Protein AF-A0A0G4FKM1-F1 (afdb_monomer)

Sequence (322 aa):
MALLLLLIIATTCADARSKKERWHYSSRHKGILTAPSKADDPLMDATLVEQQMKSRGLYEQQIRPDPTTGVPHVVWTFWFGKPMVGKRLESFRMIQENIGVPVMLVTETNLPLCNLSHFPIHSAFPYLSGLHKSDYLRSYFMHFFGGGYHDIKPETHSWADKFNELHDSNVWLYGVAETKGGVACDEGFCVKELCTTTPASWCSQNNCCRTLTNDEYAKLVVNCEWIMRPRTEMTRIWIEAVKNDLDQQIDNLKAHPAPFPRCCQHGENNYPLAWAQLQGQKFHPLQYKFLKHIKQGLLPWEKGGEYFGENEYVAENVSRSM

Foldseek 3Di:
DDDDDDDDDDDDDDDDDDDDDDDDDDDDDPDDDDDDDQPPDLLQPLVQLVVLCVVLCVVVLQLAQDPQLRAGQEEEEEDEAPDDDDPLVVLQVLCVVAQATHYDYDYPVCVVSNAGPSHGDAPLLVLAASLVVVLLVVLVCCARRFFKYAYSGRARHYCNCVCVVSSPVLAFKEAAFFDQPQFDADLVLLLVLPVVPDPCQCNPPPNRSVCLRHPNSRLDHGQGTITGDYNDPLSVQLNVQLNVVCVVCSVVSVVQGDPHNPDDQPCPSVRPDHNCRSTRNSNSSSCVSSSSNYHYDDHDRDCPDPPDPPVVPVVVPVVPPD

Mean predicted aligned error: 10.76 Å

Radius of gyration: 24.61 Å; Cα contacts (8 Å, |Δi|>4): 470; chains: 1; bounding box: 90×64×48 Å

Solvent-accessible surface area (backbone atoms only — not comparable to full-atom values): 18906 Å² total; per-residue (Å²): 132,88,80,90,83,90,82,91,86,88,82,94,82,83,89,85,84,89,86,90,81,85,86,76,89,74,92,81,80,95,71,84,83,71,78,81,73,92,81,81,53,80,86,63,48,62,65,61,51,51,53,50,33,54,80,56,53,39,50,79,71,52,57,42,55,35,92,87,56,59,31,18,65,31,32,41,32,73,56,54,67,78,84,81,55,69,73,48,41,53,12,43,48,32,35,64,71,30,28,65,51,54,69,46,78,42,30,84,86,54,43,71,65,72,47,39,90,88,61,54,71,59,90,46,53,88,34,44,17,29,52,53,42,39,26,46,46,50,34,48,40,34,19,71,55,23,14,28,39,40,56,77,48,52,36,80,57,63,46,54,76,60,58,60,60,40,67,43,82,62,43,41,36,42,12,18,64,27,52,89,74,70,62,39,60,35,54,71,58,28,36,69,69,33,57,88,79,51,64,73,78,40,58,45,91,77,31,33,38,47,44,45,36,73,79,45,27,72,82,34,60,41,97,50,42,38,37,29,43,35,65,34,74,62,32,50,56,42,32,52,54,38,46,54,53,42,69,75,37,35,68,52,27,70,77,18,34,47,89,46,39,90,43,44,80,81,37,53,79,66,24,76,59,58,66,45,58,56,32,33,23,48,51,50,46,43,44,62,66,44,43,92,23,54,45,70,75,46,77,72,62,60,88,78,64,73,89,74,67,72,64,88,64,57,67,72,66,69,77,76,76,124

Secondary structure (DSSP, 8-state):
---------------------------------PPPPTTS-TTS-HHHHHHHHHHTTTTTTT-PBPTTTS-BS-EEEE--SSPP-HHHHHHHHHHHHHS-S-EEEE-TTTHHHH--SSSPPPTTGGGS-HHHHHHHHHHHHHHHT-EEEE-SS---S--GGGGGGGGSTT--EEEEEPPTTT----HHHHHHHHTTTS-GGGGSTTTHHHHHHHTSGGGSEEEEEEEE-TT-HHHHHHHHHHHHHHHHHHHHHHHS--SSTT--SS-GGG--S-TTTTTHHHHHHHHHHTGGGEEEEEPPPPTTS----SHHHHTTTGGG--

Nearest PDB structures (foldseek):
  4a8p-assembly2_E  TM=3.912E-01  e=4.486E+00  Enterococcus faecalis
  6yvb-assembly1_C  TM=3.872E-01  e=8.463E+00  Arabidopsis thaliana

Structure (mmCIF, N/CA/C/O backbone):
data_AF-A0A0G4FKM1-F1
#
_entry.id   AF-A0A0G4FKM1-F1
#
loop_
_atom_site.group_PDB
_atom_site.id
_atom_site.type_symbol
_atom_site.label_atom_id
_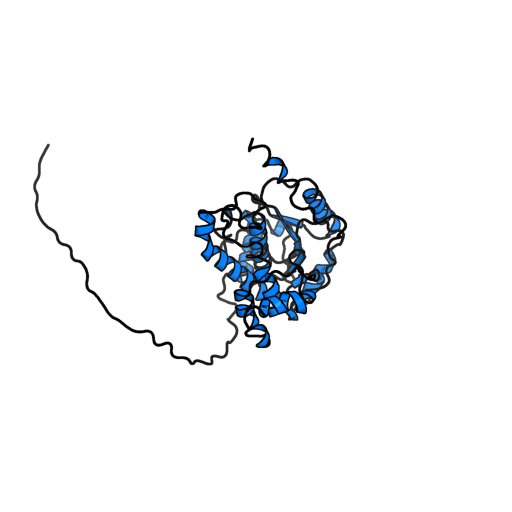atom_site.label_alt_id
_atom_site.label_comp_id
_atom_site.label_asym_id
_atom_site.label_entity_id
_atom_site.label_seq_id
_atom_site.pdbx_PDB_ins_code
_atom_site.Cartn_x
_atom_site.Cartn_y
_atom_site.Cartn_z
_atom_site.occupancy
_atom_site.B_iso_or_equiv
_atom_site.auth_seq_id
_atom_site.auth_comp_id
_atom_site.auth_asym_id
_atom_site.auth_atom_id
_atom_site.pdbx_PDB_model_num
ATOM 1 N N . MET A 1 1 ? 72.449 -12.993 5.700 1.00 38.25 1 MET A N 1
ATOM 2 C CA . MET A 1 1 ? 72.895 -14.404 5.737 1.00 38.25 1 MET A CA 1
ATOM 3 C C . MET A 1 1 ? 71.619 -15.230 5.624 1.00 38.25 1 MET A C 1
ATOM 5 O O . MET A 1 1 ? 70.738 -15.006 6.436 1.00 38.25 1 MET A O 1
ATOM 9 N N . ALA A 1 2 ? 71.314 -15.912 4.516 1.00 31.25 2 ALA A N 1
ATOM 10 C CA . ALA A 1 2 ? 72.060 -17.017 3.891 1.00 31.25 2 ALA A CA 1
ATOM 11 C C . ALA A 1 2 ? 72.184 -18.220 4.853 1.00 31.25 2 ALA A C 1
ATOM 13 O O . ALA A 1 2 ? 72.680 -18.018 5.954 1.00 31.25 2 ALA A O 1
ATOM 14 N N . LEU A 1 3 ? 71.777 -19.450 4.510 1.00 29.98 3 LEU A N 1
ATOM 15 C CA . LEU A 1 3 ? 71.182 -19.960 3.261 1.00 29.98 3 LEU A CA 1
ATOM 16 C C . LEU A 1 3 ? 70.339 -21.235 3.555 1.00 29.98 3 LEU A C 1
ATOM 18 O O . LEU A 1 3 ? 70.571 -21.882 4.568 1.00 29.98 3 LEU A O 1
ATOM 22 N N . LEU A 1 4 ? 69.386 -21.539 2.656 1.00 32.03 4 LEU A N 1
ATOM 23 C CA . LEU A 1 4 ? 68.890 -22.850 2.153 1.00 32.03 4 LEU A CA 1
ATOM 24 C C . LEU A 1 4 ? 69.379 -24.169 2.827 1.00 32.03 4 LEU A C 1
ATOM 26 O O . LEU A 1 4 ? 70.542 -24.287 3.182 1.00 32.03 4 LEU A O 1
ATOM 30 N N . LEU A 1 5 ? 68.590 -25.256 2.918 1.00 28.55 5 LEU A N 1
ATOM 31 C CA . LEU A 1 5 ? 67.970 -26.071 1.838 1.00 28.55 5 LEU A CA 1
ATOM 32 C C . LEU A 1 5 ? 66.794 -26.925 2.428 1.00 28.55 5 LEU A C 1
ATOM 34 O O . LEU A 1 5 ? 66.916 -27.352 3.570 1.00 28.55 5 LEU A O 1
ATOM 38 N N . LEU A 1 6 ? 65.595 -27.080 1.819 1.00 29.56 6 LEU A N 1
ATOM 39 C CA . LEU A 1 6 ? 65.184 -27.798 0.567 1.00 29.56 6 LEU A CA 1
ATOM 40 C C . LEU A 1 6 ? 65.071 -29.349 0.730 1.00 29.56 6 LEU A C 1
ATOM 42 O O . LEU A 1 6 ? 65.808 -29.894 1.539 1.00 29.56 6 LEU A O 1
ATOM 46 N N . LEU A 1 7 ? 64.214 -30.147 0.041 1.00 28.59 7 LEU A N 1
ATOM 47 C CA . LEU A 1 7 ? 63.293 -30.022 -1.133 1.00 28.59 7 LEU A CA 1
ATOM 48 C C . LEU A 1 7 ? 62.011 -30.929 -0.985 1.00 28.59 7 LEU A C 1
ATOM 50 O O . LEU A 1 7 ? 62.059 -31.875 -0.212 1.00 28.59 7 LEU A O 1
ATOM 54 N N . ILE A 1 8 ? 60.992 -30.755 -1.872 1.00 28.27 8 ILE A N 1
ATOM 55 C CA . ILE A 1 8 ? 60.126 -31.814 -2.520 1.00 28.27 8 ILE A CA 1
ATOM 56 C C . ILE A 1 8 ? 59.050 -32.561 -1.657 1.00 28.27 8 ILE A C 1
ATOM 58 O O . ILE A 1 8 ? 59.340 -32.962 -0.542 1.00 28.27 8 ILE A O 1
ATOM 62 N N . ILE A 1 9 ? 57.788 -32.822 -2.090 1.00 26.59 9 ILE A N 1
ATOM 63 C CA . ILE A 1 9 ? 57.035 -32.490 -3.337 1.00 26.59 9 ILE A CA 1
ATOM 64 C C . ILE A 1 9 ? 55.479 -32.433 -3.160 1.00 26.59 9 ILE A C 1
ATOM 66 O O . ILE A 1 9 ? 54.951 -32.494 -2.056 1.00 26.59 9 ILE A O 1
ATOM 70 N N . ALA A 1 10 ? 54.784 -32.275 -4.294 1.00 24.58 10 ALA A N 1
ATOM 71 C CA . ALA A 1 10 ? 53.350 -32.240 -4.634 1.00 24.58 10 ALA A CA 1
ATOM 72 C C . ALA A 1 10 ? 52.675 -33.651 -4.694 1.00 24.58 10 ALA A C 1
ATOM 74 O O . ALA A 1 10 ? 53.351 -34.641 -4.450 1.00 24.58 10 ALA A O 1
ATOM 75 N N . THR A 1 11 ? 51.372 -33.880 -4.939 1.00 26.58 11 THR A N 1
ATOM 76 C CA . THR A 1 11 ? 50.467 -33.486 -6.061 1.00 26.58 11 THR A CA 1
ATOM 77 C C . THR A 1 11 ? 48.989 -33.756 -5.688 1.00 26.58 11 THR A C 1
ATOM 79 O O . THR A 1 11 ? 48.688 -34.809 -5.138 1.00 26.58 11 THR A O 1
ATOM 82 N N . THR A 1 12 ? 48.048 -32.816 -5.844 1.00 27.91 12 THR A N 1
ATOM 83 C CA . THR A 1 12 ? 47.041 -32.682 -6.940 1.00 27.91 12 THR A CA 1
ATOM 84 C C . THR A 1 12 ? 46.391 -33.950 -7.543 1.00 27.91 12 THR A C 1
ATOM 86 O O . THR A 1 12 ? 47.059 -34.673 -8.276 1.00 27.91 12 THR A O 1
ATOM 89 N N . CYS A 1 13 ? 45.062 -34.096 -7.384 1.00 22.31 13 CYS A N 1
ATOM 90 C CA . CYS A 1 13 ? 44.028 -34.517 -8.371 1.00 22.31 13 CYS A CA 1
ATOM 91 C C . CYS A 1 13 ? 42.642 -34.205 -7.742 1.00 22.31 13 CYS A C 1
ATOM 93 O O . CYS A 1 13 ? 42.495 -34.393 -6.541 1.00 22.31 13 CYS A O 1
ATOM 95 N N . ALA A 1 14 ? 41.619 -33.608 -8.367 1.00 23.66 14 ALA A N 1
ATOM 96 C CA . ALA A 1 14 ? 41.083 -33.634 -9.738 1.00 23.66 14 ALA A CA 1
ATOM 97 C C . ALA A 1 14 ? 40.123 -34.812 -10.039 1.00 23.66 14 ALA A C 1
ATOM 99 O O . ALA A 1 14 ? 40.560 -35.910 -10.350 1.00 23.66 14 ALA A O 1
ATOM 100 N N . ASP A 1 15 ? 38.824 -34.478 -9.990 1.00 28.14 15 ASP A N 1
ATOM 101 C CA . ASP A 1 15 ? 37.686 -34.966 -10.797 1.00 28.14 15 ASP A CA 1
ATOM 102 C C . ASP A 1 15 ? 37.318 -36.474 -10.830 1.00 28.14 15 ASP A C 1
ATOM 104 O O . ASP A 1 15 ? 38.060 -37.327 -11.311 1.00 28.14 15 ASP A O 1
ATOM 108 N N . ALA A 1 16 ? 36.075 -36.786 -10.432 1.00 26.47 16 ALA A N 1
ATOM 109 C CA . ALA A 1 16 ? 35.413 -38.064 -10.712 1.00 26.47 16 ALA A CA 1
ATOM 110 C C . ALA A 1 16 ? 33.896 -37.866 -10.897 1.00 26.47 16 ALA A C 1
ATOM 112 O O . ALA A 1 16 ? 33.181 -37.387 -10.017 1.00 26.47 16 ALA A O 1
ATOM 113 N N . ARG A 1 17 ? 33.404 -38.241 -12.081 1.00 25.92 17 ARG A N 1
ATOM 114 C CA . ARG A 1 17 ? 32.074 -37.888 -12.598 1.00 25.92 17 ARG A CA 1
ATOM 115 C C . ARG A 1 17 ? 30.938 -38.794 -12.107 1.00 25.92 17 ARG A C 1
ATOM 117 O O . ARG A 1 17 ? 31.103 -39.997 -11.932 1.00 25.92 17 ARG A O 1
ATOM 124 N N . SER A 1 18 ? 29.735 -38.230 -12.229 1.00 27.00 18 SER A N 1
ATOM 125 C CA . SER A 1 18 ? 28.472 -38.886 -12.615 1.00 27.00 18 SER A CA 1
ATOM 126 C C . SER A 1 18 ? 27.633 -39.621 -11.560 1.00 27.00 18 SER A C 1
ATOM 128 O O . SER A 1 18 ? 28.041 -40.615 -10.971 1.00 27.00 18 SER A O 1
ATOM 130 N N . LYS A 1 19 ? 26.356 -39.219 -11.503 1.00 27.77 19 LYS A N 1
ATOM 131 C CA . LYS A 1 19 ? 25.196 -40.108 -11.697 1.00 27.77 19 LYS A CA 1
ATOM 132 C C . LYS A 1 19 ? 24.028 -39.312 -12.296 1.00 27.77 19 LYS A C 1
ATOM 134 O O . LYS A 1 19 ? 23.823 -38.152 -11.954 1.00 27.77 19 LYS A O 1
ATOM 139 N N . LYS A 1 20 ? 23.306 -39.925 -13.240 1.00 29.59 20 LYS A N 1
ATOM 140 C CA . LYS A 1 20 ? 22.054 -39.410 -13.825 1.00 29.59 20 LYS A CA 1
ATOM 141 C C . LYS A 1 20 ? 20.874 -40.022 -13.075 1.00 29.59 20 LYS A C 1
ATOM 143 O O . LYS A 1 20 ? 20.811 -41.240 -13.027 1.00 29.59 20 LYS A O 1
ATOM 148 N N . GLU A 1 21 ? 19.897 -39.210 -12.688 1.00 28.56 21 GLU A N 1
ATOM 149 C CA . GLU A 1 21 ? 18.499 -39.598 -12.418 1.00 28.56 21 GLU A CA 1
ATOM 150 C C . GLU A 1 21 ? 17.678 -38.296 -12.531 1.00 28.56 21 GLU A C 1
ATOM 152 O O . GLU A 1 21 ? 17.848 -37.373 -11.747 1.00 28.56 21 GLU A O 1
ATOM 157 N N . ARG A 1 22 ? 17.047 -37.994 -13.673 1.00 24.44 22 ARG A N 1
ATOM 158 C CA . ARG A 1 22 ? 15.769 -38.532 -14.185 1.00 24.44 22 ARG A CA 1
ATOM 159 C C . ARG A 1 22 ? 14.595 -38.313 -13.215 1.00 24.44 22 ARG A C 1
ATOM 161 O O . ARG A 1 22 ? 14.029 -39.260 -12.681 1.00 24.44 22 ARG A O 1
ATOM 168 N N . TRP A 1 23 ? 14.186 -37.054 -13.068 1.00 23.78 23 TRP A N 1
ATOM 169 C CA . TRP A 1 23 ? 12.943 -36.682 -12.390 1.00 23.78 23 TRP A CA 1
ATOM 170 C C . TRP A 1 23 ? 11.717 -37.073 -13.227 1.00 23.78 23 TRP A C 1
ATOM 172 O O . TRP A 1 23 ? 11.418 -36.445 -14.242 1.00 23.78 23 TRP A O 1
ATOM 182 N N . HIS A 1 24 ? 10.993 -38.105 -12.792 1.00 25.41 24 HIS A N 1
ATOM 183 C CA . HIS A 1 24 ? 9.640 -38.389 -13.270 1.00 25.41 24 HIS A CA 1
ATOM 184 C C . HIS A 1 24 ? 8.629 -37.587 -12.443 1.00 25.41 24 HIS A C 1
ATOM 186 O O . HIS A 1 24 ? 8.465 -37.836 -11.249 1.00 25.41 24 HIS A O 1
ATOM 192 N N . TYR A 1 25 ? 7.916 -36.654 -13.075 1.00 24.02 25 TYR A N 1
ATOM 193 C CA . TYR A 1 25 ? 6.818 -35.934 -12.430 1.00 24.02 25 TYR A CA 1
ATOM 194 C C . TYR A 1 25 ? 5.569 -36.830 -12.377 1.00 24.02 25 TYR A C 1
ATOM 196 O O . TYR A 1 25 ? 4.846 -36.971 -13.363 1.00 24.02 25 TYR A O 1
ATOM 204 N N . SER A 1 26 ? 5.343 -37.480 -11.233 1.00 25.28 26 SER A N 1
ATOM 205 C CA . SER A 1 26 ? 4.175 -38.335 -10.990 1.00 25.28 26 SER A CA 1
ATOM 206 C C . SER A 1 26 ? 3.049 -37.537 -10.336 1.00 25.28 26 SER A C 1
ATOM 208 O O . SER A 1 26 ? 3.146 -37.113 -9.184 1.00 25.28 26 SER A O 1
ATOM 210 N N . SER A 1 27 ? 1.957 -37.337 -11.070 1.00 31.59 27 SER A N 1
ATOM 211 C CA . SER A 1 27 ? 0.779 -36.617 -10.599 1.00 31.59 27 SER A CA 1
ATOM 212 C C . SER A 1 27 ? -0.121 -37.491 -9.716 1.00 31.59 27 SER A C 1
ATOM 214 O O . SER A 1 27 ? -0.834 -38.382 -10.189 1.00 31.59 27 SER A O 1
ATOM 216 N N . ARG A 1 28 ? -0.114 -37.191 -8.412 1.00 30.34 28 ARG A N 1
ATOM 217 C CA . ARG A 1 28 ? -1.229 -37.345 -7.455 1.00 30.34 28 ARG A CA 1
ATOM 218 C C . ARG A 1 28 ? -0.733 -37.012 -6.053 1.00 30.34 28 ARG A C 1
ATOM 220 O O . ARG A 1 28 ? 0.183 -37.677 -5.597 1.00 30.34 28 ARG A O 1
ATOM 227 N N . HIS A 1 29 ? -1.409 -36.097 -5.361 1.00 30.95 29 HIS A N 1
ATOM 228 C CA . HIS A 1 29 ? -1.759 -36.206 -3.936 1.00 30.95 29 HIS A CA 1
ATOM 229 C C . HIS A 1 29 ? -2.900 -35.211 -3.662 1.00 30.95 29 HIS A C 1
ATOM 231 O O . HIS A 1 29 ? -2.712 -34.001 -3.742 1.00 30.95 29 HIS A O 1
ATOM 237 N N . LYS A 1 30 ? -4.106 -35.719 -3.374 1.00 41.62 30 LYS A N 1
ATOM 238 C CA . LYS A 1 30 ? -5.199 -34.902 -2.826 1.00 41.62 30 LYS A CA 1
ATOM 239 C C . LYS A 1 30 ? -4.943 -34.744 -1.327 1.00 41.62 30 LYS A C 1
ATOM 241 O O . LYS A 1 30 ? -5.357 -35.599 -0.551 1.00 41.62 30 LYS A O 1
ATOM 246 N N . GLY A 1 31 ? -4.234 -33.688 -0.941 1.00 27.08 31 GLY A N 1
ATOM 247 C CA . GLY A 1 31 ? -4.103 -33.266 0.452 1.00 27.08 31 GLY A CA 1
ATOM 248 C C . GLY A 1 31 ? -5.120 -32.173 0.764 1.00 27.08 31 GLY A C 1
ATOM 249 O O . GLY A 1 31 ? -5.170 -31.168 0.060 1.00 27.08 31 GLY A O 1
ATOM 250 N N . ILE A 1 32 ? -5.934 -32.366 1.801 1.00 33.88 32 ILE A N 1
ATOM 251 C CA . ILE A 1 32 ? -6.770 -31.294 2.352 1.00 33.88 32 ILE A CA 1
ATOM 252 C C . ILE A 1 32 ? -5.822 -30.296 3.022 1.00 33.88 32 ILE A C 1
ATOM 254 O O . ILE A 1 32 ? -5.139 -30.651 3.979 1.00 33.88 32 ILE A O 1
ATOM 258 N N . LEU A 1 33 ? -5.767 -29.065 2.510 1.00 30.70 33 LEU A N 1
ATOM 259 C CA . LEU A 1 33 ? -4.987 -27.989 3.117 1.00 30.70 33 LEU A CA 1
ATOM 260 C C . LEU A 1 33 ? -5.678 -27.526 4.404 1.00 30.70 33 LEU A C 1
ATOM 262 O O . LEU A 1 33 ? -6.562 -26.671 4.384 1.00 30.70 33 LEU A O 1
ATOM 266 N N . THR A 1 34 ? -5.267 -28.092 5.536 1.00 34.19 34 THR A N 1
ATOM 267 C CA . THR A 1 34 ? -5.449 -27.447 6.839 1.00 34.19 34 THR A CA 1
ATOM 268 C C . THR A 1 34 ? -4.659 -26.141 6.845 1.00 34.19 34 THR A C 1
ATOM 270 O O . THR A 1 34 ? -3.494 -26.137 6.448 1.00 34.19 34 THR A O 1
ATOM 273 N N . ALA A 1 35 ? -5.280 -25.044 7.283 1.00 33.66 35 ALA A N 1
ATOM 274 C CA . ALA A 1 35 ? -4.616 -23.744 7.362 1.00 33.66 35 ALA A CA 1
ATOM 275 C C . ALA A 1 35 ? -3.327 -23.828 8.209 1.00 33.66 35 ALA A C 1
ATOM 277 O O . ALA A 1 35 ? -3.331 -24.530 9.226 1.00 33.66 35 ALA A O 1
ATOM 278 N N . PRO A 1 36 ? -2.238 -23.136 7.821 1.00 36.78 36 PRO A N 1
ATOM 279 C CA . PRO A 1 36 ? -0.990 -23.167 8.575 1.00 36.78 36 PRO A CA 1
ATOM 280 C C . PRO A 1 36 ? -1.189 -22.610 9.990 1.00 36.78 36 PRO A C 1
ATOM 282 O O . PRO A 1 36 ? -1.918 -21.639 10.210 1.00 36.78 36 PRO A O 1
ATOM 285 N N . SER A 1 37 ? -0.535 -23.238 10.966 1.00 37.34 37 SER A N 1
ATOM 286 C CA . SER A 1 37 ? -0.517 -22.780 12.353 1.00 37.34 37 SER A CA 1
ATOM 287 C C . SER A 1 37 ? 0.188 -21.428 12.470 1.00 37.34 37 SER A C 1
ATOM 289 O O . SER A 1 37 ? 1.291 -21.259 11.963 1.00 37.34 37 SER A O 1
ATOM 291 N N . LYS A 1 38 ? -0.422 -20.487 13.203 1.00 47.25 38 LYS A N 1
ATOM 292 C CA . LYS A 1 38 ? 0.021 -19.086 13.390 1.00 47.25 38 LYS A CA 1
ATOM 293 C C . LYS A 1 38 ? 1.414 -18.877 14.035 1.00 47.25 38 LYS A C 1
ATOM 295 O O . LYS A 1 38 ? 1.718 -17.752 14.409 1.00 47.25 38 LYS A O 1
ATOM 300 N N . ALA A 1 39 ? 2.207 -19.923 14.260 1.00 41.03 39 ALA A N 1
ATOM 301 C CA . ALA A 1 39 ? 3.352 -19.891 15.174 1.00 41.03 39 ALA A CA 1
ATOM 302 C C . ALA A 1 39 ? 4.712 -19.587 14.518 1.00 41.03 39 ALA A C 1
ATOM 304 O O . ALA A 1 39 ? 5.574 -19.040 15.196 1.00 41.03 39 ALA A O 1
ATOM 305 N N . ASP A 1 40 ? 4.899 -19.912 13.233 1.00 53.38 40 ASP A N 1
ATOM 306 C CA . ASP A 1 40 ? 6.237 -19.962 12.608 1.00 53.38 40 ASP A CA 1
ATOM 307 C C . ASP A 1 40 ? 6.450 -18.952 11.460 1.00 53.38 40 ASP A C 1
ATOM 309 O O . ASP A 1 40 ? 7.464 -19.012 10.765 1.00 53.38 40 ASP A O 1
ATOM 313 N N . ASP A 1 41 ? 5.513 -18.022 11.239 1.00 59.41 41 ASP A N 1
ATOM 314 C CA . ASP A 1 41 ? 5.663 -16.952 10.241 1.00 59.41 41 ASP A CA 1
ATOM 315 C C . ASP A 1 41 ? 6.207 -15.663 10.897 1.00 59.41 41 ASP A C 1
ATOM 317 O O . ASP A 1 41 ? 5.453 -14.972 11.593 1.00 59.41 41 ASP A O 1
ATOM 321 N N . PRO A 1 42 ? 7.486 -15.288 10.677 1.00 61.28 42 PRO A N 1
ATOM 322 C CA . PRO A 1 42 ? 8.069 -14.077 11.254 1.00 61.28 42 PRO A CA 1
ATOM 323 C C . PRO A 1 42 ? 7.439 -12.779 10.724 1.00 61.28 42 PRO A C 1
ATOM 325 O O . PRO A 1 42 ? 7.665 -11.725 11.315 1.00 61.28 42 PRO A O 1
ATOM 328 N N . LEU A 1 43 ? 6.640 -12.822 9.649 1.00 63.19 43 LEU A N 1
ATOM 329 C CA . LEU A 1 43 ? 5.863 -11.670 9.175 1.00 63.19 43 LEU A CA 1
ATOM 330 C C . LEU A 1 43 ? 4.691 -11.330 10.117 1.00 63.19 43 LEU A C 1
ATOM 332 O O . LEU A 1 43 ? 4.215 -10.195 10.152 1.00 63.19 43 LEU A O 1
ATOM 336 N N . MET A 1 44 ? 4.233 -12.306 10.908 1.00 65.31 44 MET A N 1
ATOM 337 C CA . MET A 1 44 ? 3.013 -12.214 11.715 1.00 65.31 44 MET A CA 1
ATOM 338 C C . MET A 1 44 ? 3.245 -11.871 13.195 1.00 65.31 44 MET A C 1
ATOM 340 O O . MET A 1 44 ? 2.265 -11.706 13.928 1.00 65.31 44 MET A O 1
ATOM 344 N N . ASP A 1 45 ? 4.494 -11.713 13.655 1.00 81.81 45 ASP A N 1
ATOM 345 C CA . ASP A 1 45 ? 4.790 -11.406 15.062 1.00 81.81 45 ASP A CA 1
ATOM 346 C C . ASP A 1 45 ? 4.452 -9.947 15.432 1.00 81.81 45 ASP A C 1
ATOM 348 O O . ASP A 1 45 ? 5.280 -9.031 15.429 1.00 81.81 45 ASP A O 1
ATOM 352 N N . ALA A 1 46 ? 3.189 -9.746 15.811 1.00 82.94 46 ALA A N 1
ATOM 353 C CA . ALA A 1 46 ? 2.675 -8.486 16.333 1.00 82.94 46 ALA A CA 1
ATOM 354 C C . ALA A 1 46 ? 3.432 -7.991 17.581 1.00 82.94 46 ALA A C 1
ATOM 356 O O . ALA A 1 46 ? 3.556 -6.781 17.774 1.00 82.94 46 ALA A O 1
ATOM 357 N N . THR A 1 47 ? 3.944 -8.907 18.411 1.00 85.88 47 THR A N 1
ATOM 358 C CA . THR A 1 47 ? 4.636 -8.574 19.664 1.00 85.88 47 THR A CA 1
ATOM 359 C C . THR A 1 47 ? 6.002 -7.968 19.366 1.00 85.88 47 THR A C 1
ATOM 361 O O . THR A 1 47 ? 6.369 -6.954 19.960 1.00 85.88 47 THR A O 1
ATOM 364 N N . LEU A 1 48 ? 6.738 -8.538 18.409 1.00 85.75 48 LEU A N 1
ATOM 365 C CA . LEU A 1 48 ? 8.031 -8.011 17.977 1.00 85.75 48 LEU A CA 1
ATOM 366 C C . LEU A 1 48 ? 7.894 -6.648 17.281 1.00 85.75 48 LEU A C 1
ATOM 368 O O . LEU A 1 48 ? 8.681 -5.741 17.563 1.00 85.75 48 LEU A O 1
ATOM 372 N N . VAL A 1 49 ? 6.870 -6.463 16.438 1.00 86.69 49 VAL A N 1
ATOM 373 C CA . VAL A 1 49 ? 6.557 -5.147 15.847 1.00 86.69 49 VAL A CA 1
ATOM 374 C C . VAL A 1 49 ? 6.266 -4.117 16.945 1.00 86.69 49 VAL A C 1
ATOM 376 O O . VAL A 1 49 ? 6.875 -3.048 16.952 1.00 86.69 49 VAL A O 1
ATOM 379 N N . GLU A 1 50 ? 5.411 -4.442 17.919 1.00 87.44 50 GLU A N 1
ATOM 380 C CA . GLU A 1 50 ? 5.097 -3.559 19.051 1.00 87.44 50 GLU A CA 1
ATOM 381 C C . GLU A 1 50 ? 6.342 -3.199 19.887 1.00 87.44 50 GLU A C 1
ATOM 383 O O . GLU A 1 50 ? 6.563 -2.026 20.202 1.00 87.44 50 GLU A O 1
ATOM 388 N N . GLN A 1 51 ? 7.188 -4.176 20.227 1.00 87.69 51 GLN A N 1
ATOM 389 C CA . GLN A 1 51 ? 8.447 -3.935 20.947 1.00 87.69 51 GLN A CA 1
ATOM 390 C C . GLN A 1 51 ? 9.377 -2.993 20.167 1.00 87.69 51 GLN A C 1
ATOM 392 O O . GLN A 1 51 ? 9.996 -2.091 20.744 1.00 87.69 51 GLN A O 1
ATOM 397 N N . GLN A 1 52 ? 9.452 -3.161 18.845 1.00 87.12 52 GLN A N 1
ATOM 398 C CA . GLN A 1 52 ? 10.276 -2.324 17.983 1.00 87.12 52 GLN A CA 1
ATOM 399 C C . GLN A 1 52 ? 9.713 -0.902 17.826 1.00 87.12 52 GLN A C 1
ATOM 401 O O . GLN A 1 52 ? 10.479 0.060 17.818 1.00 87.12 52 GLN A O 1
ATOM 406 N N . MET A 1 53 ? 8.388 -0.739 17.775 1.00 87.94 53 MET A N 1
ATOM 407 C CA . MET A 1 53 ? 7.738 0.576 17.768 1.00 87.94 53 MET A CA 1
ATOM 408 C C . MET A 1 53 ? 7.960 1.336 19.084 1.00 87.94 53 MET A C 1
ATOM 410 O O . MET A 1 53 ? 8.293 2.523 19.053 1.00 87.94 53 MET A O 1
ATOM 414 N N . LYS A 1 54 ? 7.832 0.653 20.232 1.00 88.44 54 LYS A N 1
ATOM 415 C CA . LYS A 1 54 ? 8.094 1.221 21.568 1.00 88.44 54 LYS A CA 1
ATOM 416 C C . LYS A 1 54 ? 9.545 1.671 21.720 1.00 88.44 54 LYS A C 1
ATOM 418 O O . LYS A 1 54 ? 9.803 2.816 22.069 1.00 88.44 54 LYS A O 1
ATOM 423 N N . SER A 1 55 ? 10.502 0.799 21.398 1.00 89.38 55 SER A N 1
ATOM 424 C CA . SER A 1 55 ? 11.941 1.105 21.515 1.00 89.38 55 SER A CA 1
ATOM 425 C C . SER A 1 55 ? 12.436 2.224 20.587 1.00 89.38 55 SER A C 1
ATOM 427 O O . SER A 1 55 ? 13.555 2.703 20.760 1.00 89.38 55 SER A O 1
ATOM 429 N N . ARG A 1 56 ? 11.617 2.665 19.622 1.00 86.31 56 ARG A N 1
ATOM 430 C CA . ARG A 1 56 ? 11.950 3.710 18.641 1.00 86.31 56 ARG A CA 1
ATOM 431 C C . ARG A 1 56 ? 11.113 4.986 18.740 1.00 86.31 56 ARG A C 1
ATOM 433 O O . ARG A 1 56 ? 11.226 5.842 17.867 1.00 86.31 56 ARG A O 1
ATOM 440 N N . GLY A 1 57 ? 10.289 5.133 19.776 1.00 86.19 57 GLY A N 1
ATOM 441 C CA . GLY A 1 57 ? 9.518 6.360 19.992 1.00 86.19 57 GLY A CA 1
ATOM 442 C C . GLY A 1 57 ? 8.257 6.504 19.125 1.00 86.19 57 GLY A C 1
ATOM 443 O O . GLY A 1 57 ? 7.676 7.587 19.066 1.00 86.19 57 GLY A O 1
ATOM 444 N N . LEU A 1 58 ? 7.827 5.453 18.413 1.00 85.38 58 LEU A N 1
ATOM 445 C CA . LEU A 1 58 ? 6.634 5.515 17.551 1.00 85.38 58 LEU A CA 1
ATOM 446 C C . LEU A 1 58 ? 5.332 5.520 18.377 1.00 85.38 58 LEU A C 1
ATOM 448 O O . LEU A 1 58 ? 4.318 6.066 17.945 1.00 85.38 58 LEU A O 1
ATOM 452 N N . TYR A 1 59 ? 5.357 4.974 19.597 1.00 85.81 59 TYR A N 1
ATOM 453 C CA . TYR A 1 59 ? 4.211 5.007 20.516 1.00 85.81 59 TYR A CA 1
ATOM 454 C C . TYR A 1 59 ? 3.950 6.421 21.057 1.00 85.81 59 TYR A C 1
ATOM 456 O O . TYR A 1 59 ? 2.812 6.774 21.365 1.00 85.81 59 TYR A O 1
ATOM 464 N N . GLU A 1 60 ? 4.984 7.244 21.171 1.00 85.50 60 GLU A N 1
ATOM 465 C CA . GLU A 1 60 ? 4.943 8.645 21.591 1.00 85.50 60 GLU A CA 1
ATOM 466 C C . GLU A 1 60 ? 4.375 9.532 20.472 1.00 85.50 60 GLU A C 1
ATOM 468 O O . GLU A 1 60 ? 3.706 10.523 20.750 1.00 85.50 60 GLU A O 1
ATOM 473 N N . GLN A 1 61 ? 4.536 9.110 19.213 1.00 80.06 61 GLN A N 1
ATOM 474 C CA . GLN A 1 61 ? 3.943 9.718 18.013 1.00 80.06 61 GLN A CA 1
ATOM 475 C C . GLN A 1 61 ? 2.477 9.290 17.778 1.00 80.06 61 GLN A C 1
ATOM 477 O O . GLN A 1 61 ? 1.946 9.460 16.687 1.00 80.06 61 GLN A O 1
ATOM 482 N N . GLN A 1 62 ? 1.813 8.736 18.802 1.00 78.69 62 GLN A N 1
ATOM 483 C CA . GLN A 1 62 ? 0.406 8.297 18.787 1.00 78.69 62 GLN A CA 1
ATOM 484 C C . GLN A 1 62 ? 0.087 7.116 17.845 1.00 78.69 62 GLN A C 1
ATOM 486 O O . GLN A 1 62 ? -1.073 6.757 17.674 1.00 78.69 62 GLN A O 1
ATOM 491 N N . ILE A 1 63 ? 1.103 6.415 17.334 1.00 85.00 63 ILE A N 1
ATOM 492 C CA . ILE A 1 63 ? 0.980 5.263 16.418 1.00 85.00 63 ILE A CA 1
ATOM 493 C C . ILE A 1 63 ? 0.655 3.971 17.204 1.00 85.00 63 ILE A C 1
ATOM 495 O O . ILE A 1 63 ? 1.207 2.900 16.962 1.00 85.00 63 ILE A O 1
ATOM 499 N N . ARG A 1 64 ? -0.189 4.066 18.235 1.00 85.69 64 ARG A N 1
ATOM 500 C CA . ARG A 1 64 ? -0.518 2.938 19.117 1.00 85.69 64 ARG A CA 1
ATOM 501 C C . ARG A 1 64 ? -1.664 2.136 18.496 1.00 85.69 64 ARG A C 1
ATOM 503 O O . ARG A 1 64 ? -2.663 2.756 18.135 1.00 85.69 64 ARG A O 1
ATOM 510 N N . PRO A 1 65 ? -1.568 0.799 18.380 1.00 88.00 65 PRO A N 1
ATOM 511 C CA . PRO A 1 65 ? -2.713 -0.028 18.015 1.00 88.00 65 PRO A CA 1
ATOM 512 C C . PRO A 1 65 ? -3.874 0.213 18.984 1.00 88.00 65 PRO A C 1
ATOM 514 O O . PRO A 1 65 ? -3.665 0.215 20.199 1.00 88.00 65 PRO A O 1
ATOM 517 N N . ASP A 1 66 ? -5.087 0.405 18.464 1.00 88.81 66 ASP A N 1
ATOM 518 C CA . ASP A 1 66 ? -6.277 0.475 19.308 1.00 88.81 66 ASP A CA 1
ATOM 519 C C . ASP A 1 66 ? -6.472 -0.865 20.055 1.00 88.81 66 ASP A C 1
ATOM 521 O O . ASP A 1 66 ? -6.406 -1.923 19.418 1.00 88.81 66 ASP A O 1
ATOM 525 N N . PRO A 1 67 ? -6.726 -0.873 21.379 1.00 86.56 67 PRO A N 1
ATOM 526 C CA . PRO A 1 67 ? -6.846 -2.112 22.151 1.00 86.56 67 PRO A CA 1
ATOM 527 C C . PRO A 1 67 ? -8.017 -3.023 21.754 1.00 86.56 67 PRO A C 1
ATOM 529 O O . PRO A 1 67 ? -8.006 -4.199 22.114 1.00 86.56 67 PRO A O 1
ATOM 532 N N . THR A 1 68 ? -9.034 -2.503 21.059 1.00 88.06 68 THR A N 1
ATOM 533 C CA . THR A 1 68 ? -10.235 -3.261 20.672 1.00 88.06 68 THR A CA 1
ATOM 534 C C . THR A 1 68 ? -10.143 -3.815 19.252 1.00 88.06 68 THR A C 1
ATOM 536 O O . THR A 1 68 ? -10.566 -4.943 19.006 1.00 88.06 68 THR A O 1
ATOM 539 N N . THR A 1 69 ? -9.563 -3.055 18.317 1.00 91.00 69 THR A N 1
ATOM 540 C CA . THR A 1 69 ? -9.458 -3.435 16.899 1.00 91.00 69 THR A CA 1
ATOM 541 C C . THR A 1 69 ? -8.076 -3.970 16.518 1.00 91.00 69 THR A C 1
ATOM 543 O O . THR A 1 69 ? -7.955 -4.685 15.522 1.00 91.00 69 THR A O 1
ATOM 546 N N . GLY A 1 70 ? -7.025 -3.626 17.267 1.00 90.38 70 GLY A N 1
ATOM 547 C CA . GLY A 1 70 ? -5.628 -3.881 16.903 1.00 90.38 70 GLY A CA 1
ATOM 548 C C . GLY A 1 70 ? -5.114 -3.029 15.733 1.00 90.38 70 GLY A C 1
ATOM 549 O O . GLY A 1 70 ? -4.033 -3.313 15.212 1.00 90.38 70 GLY A O 1
ATOM 550 N N . VAL A 1 71 ? -5.871 -2.014 15.299 1.00 93.81 71 VAL A N 1
ATOM 551 C CA . VAL A 1 71 ? -5.520 -1.092 14.207 1.00 93.81 71 VAL A CA 1
ATOM 552 C C . VAL A 1 71 ? -5.113 0.259 14.809 1.00 93.81 71 VAL A C 1
ATOM 554 O O . VAL A 1 71 ? -5.851 0.783 15.641 1.00 93.81 71 VAL A O 1
ATOM 557 N N . PRO A 1 72 ? -3.958 0.848 14.456 1.00 93.62 72 PRO A N 1
ATOM 558 C CA . PRO A 1 72 ? -3.579 2.158 14.976 1.00 93.62 72 PRO A CA 1
ATOM 559 C C . PRO A 1 72 ? -4.403 3.278 14.330 1.00 93.62 72 PRO A C 1
ATOM 561 O O . PRO A 1 72 ? -4.573 3.305 13.110 1.00 93.62 72 PRO A O 1
ATOM 564 N N . HIS A 1 73 ? -4.872 4.230 15.141 1.00 93.69 73 HIS A N 1
ATOM 565 C CA . HIS A 1 73 ? -5.553 5.446 14.676 1.00 93.69 73 HIS A CA 1
ATOM 566 C C . HIS A 1 73 ? -4.519 6.459 14.164 1.00 93.69 73 HIS A C 1
ATOM 568 O O . HIS A 1 73 ? -4.137 7.402 14.853 1.00 93.69 73 HIS A O 1
ATOM 574 N N . VAL A 1 74 ? -4.024 6.215 12.954 1.00 96.19 74 VAL A N 1
ATOM 575 C CA . VAL A 1 74 ? -3.000 7.011 12.268 1.00 96.19 74 VAL A CA 1
ATOM 576 C C . VAL A 1 74 ? -3.246 6.944 10.764 1.00 96.19 74 VAL A C 1
ATOM 578 O O . VAL A 1 74 ? -3.684 5.907 10.268 1.00 96.19 74 VAL A O 1
ATOM 581 N N . VAL A 1 75 ? -2.945 8.012 10.027 1.00 97.69 75 VAL A N 1
ATOM 582 C CA . VAL A 1 75 ? -2.893 8.007 8.558 1.00 97.69 75 VAL A CA 1
ATOM 583 C C . VAL A 1 75 ? -1.456 8.215 8.097 1.00 97.69 75 VAL A C 1
ATOM 585 O O . VAL A 1 75 ? -0.804 9.203 8.437 1.00 97.69 75 VAL A O 1
ATOM 588 N N . TRP A 1 76 ? -0.962 7.280 7.293 1.00 98.06 76 TRP A N 1
ATOM 589 C CA . TRP A 1 76 ? 0.352 7.342 6.672 1.00 98.06 76 TRP A CA 1
ATOM 590 C C . TRP A 1 76 ? 0.290 8.072 5.331 1.00 98.06 76 TRP A C 1
ATOM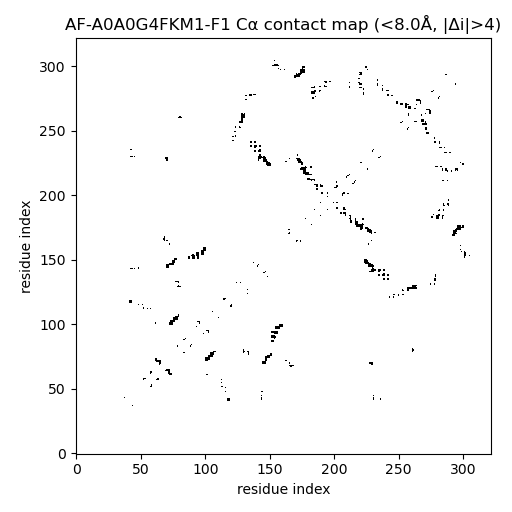 592 O O . TRP A 1 76 ? -0.567 7.796 4.492 1.00 98.06 76 TRP A O 1
ATOM 602 N N . THR A 1 77 ? 1.252 8.963 5.112 1.00 97.88 77 THR A N 1
ATOM 603 C CA . THR A 1 77 ? 1.499 9.641 3.832 1.00 97.88 77 THR A CA 1
ATOM 604 C C . THR A 1 77 ? 2.984 9.511 3.497 1.00 97.88 77 THR A C 1
ATOM 606 O O . THR A 1 77 ? 3.824 9.493 4.398 1.00 97.88 77 THR A O 1
ATOM 609 N N . PHE A 1 78 ? 3.339 9.394 2.217 1.00 97.56 78 PHE A N 1
ATOM 610 C CA . PHE A 1 78 ? 4.714 9.103 1.790 1.00 97.5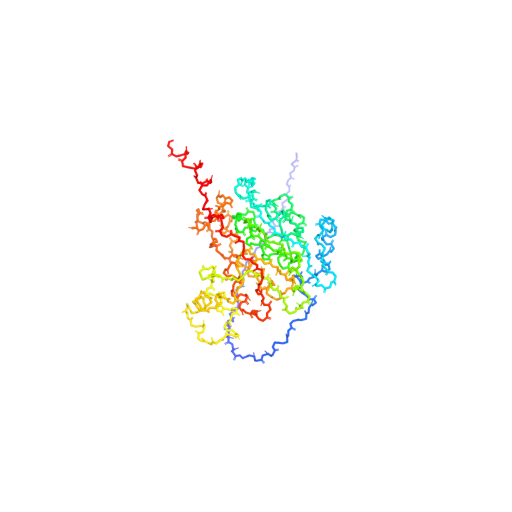6 78 PHE A CA 1
ATOM 611 C C . PHE A 1 78 ? 5.256 10.195 0.862 1.00 97.56 78 PHE A C 1
ATOM 613 O O . PHE A 1 78 ? 4.601 10.569 -0.113 1.00 97.56 78 PHE A O 1
ATOM 620 N N . TRP A 1 79 ? 6.466 10.698 1.136 1.00 95.50 79 TRP A N 1
ATOM 621 C CA . TRP A 1 79 ? 7.127 11.693 0.285 1.00 95.50 79 TRP A CA 1
ATOM 622 C C . TRP A 1 79 ? 8.643 11.478 0.194 1.00 95.50 79 TRP A C 1
ATOM 624 O O . TRP A 1 79 ? 9.376 11.598 1.176 1.00 95.50 79 TRP A O 1
ATOM 634 N N . PHE A 1 80 ? 9.117 11.206 -1.023 1.00 93.31 80 PHE A N 1
ATOM 635 C CA . PHE A 1 80 ? 10.512 10.884 -1.325 1.00 93.31 80 PHE A CA 1
ATOM 636 C C . PHE A 1 80 ? 11.025 11.752 -2.480 1.00 93.31 80 PHE A C 1
ATOM 638 O O . PHE A 1 80 ? 10.409 11.802 -3.544 1.00 93.31 80 PHE A O 1
ATOM 645 N N . GLY A 1 81 ? 12.165 12.425 -2.283 1.00 88.50 81 GLY A N 1
ATOM 646 C CA . GLY A 1 81 ? 12.782 13.316 -3.273 1.00 88.50 81 GLY A CA 1
ATOM 647 C C . GLY A 1 81 ? 13.025 14.736 -2.752 1.00 88.50 81 GLY A C 1
ATOM 648 O O . GLY A 1 81 ? 13.333 14.926 -1.577 1.00 88.50 81 GLY A O 1
ATOM 649 N N . LYS A 1 82 ? 12.906 15.736 -3.642 1.00 89.69 82 LYS A N 1
ATOM 650 C CA . LYS A 1 82 ? 12.994 17.169 -3.291 1.00 89.69 82 LYS A CA 1
ATOM 651 C C . LYS A 1 82 ? 11.945 17.522 -2.207 1.00 89.69 82 LYS A C 1
ATOM 653 O O . LYS A 1 82 ? 10.886 16.891 -2.180 1.00 89.69 82 LYS A O 1
ATOM 658 N N . PRO A 1 83 ? 12.184 18.530 -1.342 1.00 91.25 83 PRO A N 1
ATOM 659 C CA . PRO A 1 83 ? 11.184 19.015 -0.388 1.00 91.25 83 PRO A CA 1
ATOM 660 C C . PRO A 1 83 ? 9.837 19.337 -1.049 1.00 91.25 83 PRO A C 1
ATOM 662 O O . PRO A 1 83 ? 9.786 19.798 -2.189 1.00 91.25 83 PRO A O 1
ATOM 665 N N . MET A 1 84 ? 8.749 19.080 -0.325 1.00 91.56 84 MET A N 1
ATOM 666 C CA . MET A 1 84 ? 7.389 19.284 -0.818 1.00 91.56 84 MET A CA 1
ATOM 667 C C . MET A 1 84 ? 7.068 20.779 -0.935 1.00 91.56 84 MET A C 1
ATOM 669 O O . MET A 1 84 ? 7.272 21.536 0.012 1.00 91.56 84 MET A O 1
ATOM 673 N N . VAL A 1 85 ? 6.550 21.197 -2.091 1.00 90.62 85 VAL A N 1
ATOM 674 C CA . VAL A 1 85 ? 6.227 22.598 -2.412 1.00 90.62 85 VAL A CA 1
ATOM 675 C C . VAL A 1 85 ? 4.882 22.706 -3.140 1.00 90.62 85 VAL A C 1
ATOM 677 O O . VAL A 1 85 ? 4.305 21.693 -3.551 1.00 90.62 85 VAL A O 1
ATOM 680 N N . GLY A 1 86 ? 4.378 23.938 -3.272 1.00 92.12 86 GLY A N 1
ATOM 681 C CA . GLY A 1 86 ? 3.175 24.272 -4.042 1.00 92.12 86 GLY A CA 1
ATOM 682 C C . GLY A 1 86 ? 1.953 23.432 -3.666 1.00 92.12 86 GLY A C 1
ATOM 683 O O . GLY A 1 86 ? 1.732 23.099 -2.499 1.00 92.12 86 GLY A O 1
ATOM 684 N N . LYS A 1 87 ? 1.199 23.008 -4.684 1.00 88.75 87 LYS A N 1
ATOM 685 C CA . LYS A 1 87 ? -0.083 22.298 -4.533 1.00 88.75 87 LYS A CA 1
ATOM 686 C C . LYS A 1 87 ? -0.007 20.988 -3.752 1.00 88.75 87 LYS A C 1
ATOM 688 O O . LYS A 1 87 ? -1.020 20.544 -3.211 1.00 88.75 87 LYS A O 1
ATOM 693 N N . ARG A 1 88 ? 1.162 20.333 -3.682 1.00 89.94 88 ARG A N 1
ATOM 694 C CA . ARG A 1 88 ? 1.330 19.137 -2.836 1.00 89.94 88 ARG A CA 1
ATOM 695 C C . ARG A 1 88 ? 1.480 19.510 -1.364 1.00 89.94 88 ARG A C 1
ATOM 697 O O . ARG A 1 88 ? 0.866 18.848 -0.539 1.00 89.94 88 ARG A O 1
ATOM 704 N N . LEU A 1 89 ? 2.197 20.589 -1.049 1.00 94.69 89 LEU A N 1
ATOM 705 C CA . LEU A 1 89 ? 2.291 21.109 0.318 1.00 94.69 89 LEU A CA 1
ATOM 706 C C . LEU A 1 89 ? 0.937 21.640 0.816 1.00 94.69 89 LEU A C 1
ATOM 708 O O . LEU A 1 89 ? 0.577 21.407 1.964 1.00 94.69 89 LEU A O 1
ATOM 712 N N . GLU A 1 90 ? 0.166 22.290 -0.057 1.00 95.12 90 GLU A N 1
ATOM 713 C CA . GLU A 1 90 ? -1.226 22.684 0.211 1.00 95.12 90 GLU A CA 1
ATOM 714 C C . GLU A 1 90 ? -2.113 21.457 0.475 1.00 95.12 90 GLU A C 1
ATOM 716 O O . GLU A 1 90 ? -2.757 21.384 1.516 1.00 95.12 90 GLU A O 1
ATOM 721 N N . SER A 1 91 ? -2.065 20.446 -0.405 1.00 94.75 91 SER A N 1
ATOM 722 C CA . SER A 1 91 ? -2.791 19.177 -0.216 1.00 94.75 91 SER A CA 1
ATOM 723 C C . SER A 1 91 ? -2.435 18.499 1.115 1.00 94.75 91 SER A C 1
ATOM 725 O O . SER A 1 91 ? -3.317 18.026 1.820 1.00 94.75 91 SER A O 1
ATOM 727 N N . PHE A 1 92 ? -1.148 18.465 1.479 1.00 96.50 92 PHE A N 1
ATOM 728 C CA . PHE A 1 92 ? -0.693 17.864 2.733 1.00 96.50 92 PHE A CA 1
ATOM 729 C C . PHE A 1 92 ? -1.220 18.613 3.963 1.00 96.50 92 PHE A C 1
ATOM 731 O O . PHE A 1 92 ? -1.683 17.970 4.900 1.00 96.50 92 PHE A O 1
ATOM 738 N N . ARG A 1 93 ? -1.223 19.953 3.942 1.00 96.25 93 ARG A N 1
ATOM 739 C CA . ARG A 1 93 ? -1.831 20.764 5.012 1.00 96.25 93 ARG A CA 1
ATOM 740 C C . ARG A 1 93 ? -3.324 20.484 5.153 1.00 96.25 93 ARG A C 1
ATOM 742 O O . ARG A 1 93 ? -3.766 20.232 6.264 1.00 96.25 93 ARG A O 1
ATOM 749 N N . MET A 1 94 ? -4.063 20.410 4.044 1.00 96.00 94 MET A N 1
ATOM 750 C CA . MET A 1 94 ? -5.489 20.058 4.071 1.00 96.00 94 MET A CA 1
ATOM 751 C C . MET A 1 94 ? -5.738 18.676 4.693 1.00 96.00 94 MET A C 1
ATOM 753 O O . MET A 1 94 ? -6.641 18.540 5.512 1.00 96.00 94 MET A O 1
ATOM 757 N N . ILE A 1 95 ? -4.907 17.669 4.385 1.00 96.06 95 ILE A N 1
ATOM 758 C CA . ILE A 1 95 ? -4.968 16.364 5.067 1.00 96.06 95 ILE A CA 1
ATOM 759 C C . ILE A 1 95 ? -4.753 16.548 6.580 1.00 96.06 95 ILE A C 1
ATOM 761 O O . ILE A 1 95 ? -5.564 16.071 7.367 1.00 96.06 95 ILE A O 1
ATOM 765 N N . GLN A 1 96 ? -3.703 17.263 7.004 1.00 95.94 96 GLN A N 1
ATOM 766 C CA . GLN A 1 96 ? -3.421 17.502 8.430 1.00 95.94 96 GLN A CA 1
ATOM 767 C C . GLN A 1 96 ? -4.535 18.272 9.162 1.00 95.94 96 GLN A C 1
ATOM 769 O O . GLN A 1 96 ? -4.758 18.029 10.346 1.00 95.94 96 GLN A O 1
ATOM 774 N N . GLU A 1 97 ? -5.208 19.197 8.478 1.00 96.50 97 GLU A N 1
ATOM 775 C CA . GLU A 1 97 ? -6.263 20.052 9.030 1.00 96.50 97 GLU A CA 1
ATOM 776 C C . GLU A 1 97 ? -7.617 19.328 9.121 1.00 96.50 97 GLU A C 1
ATOM 778 O O . GLU A 1 97 ? -8.317 19.476 10.123 1.00 96.50 97 GLU A O 1
ATOM 783 N N . ASN A 1 98 ? -7.978 18.520 8.115 1.00 96.00 98 ASN A N 1
ATOM 784 C CA . ASN A 1 98 ? -9.344 18.000 7.960 1.00 96.00 98 ASN A CA 1
ATOM 785 C C . ASN A 1 98 ? -9.526 16.529 8.365 1.00 96.00 98 ASN A C 1
ATOM 787 O O . ASN A 1 98 ? -10.619 16.157 8.792 1.00 96.00 98 ASN A O 1
ATOM 791 N N . ILE A 1 99 ? -8.491 15.682 8.269 1.00 95.62 99 ILE A N 1
ATOM 792 C CA . ILE A 1 99 ? -8.660 14.219 8.382 1.00 95.62 99 ILE A CA 1
ATOM 793 C C . ILE A 1 99 ? -9.002 13.728 9.800 1.00 95.62 99 ILE A C 1
ATOM 795 O O . ILE A 1 99 ? -9.417 12.584 9.980 1.00 95.62 99 ILE A O 1
ATOM 799 N N . GLY A 1 100 ? -8.852 14.575 10.823 1.00 94.94 100 GLY A N 1
ATOM 800 C CA . GLY A 1 100 ? -9.310 14.301 12.192 1.00 94.94 100 GLY A CA 1
ATOM 801 C C . GLY A 1 100 ? -8.564 13.189 12.945 1.00 94.94 100 GLY A C 1
ATOM 802 O O . GLY A 1 100 ? -8.976 12.823 14.043 1.00 94.94 100 GLY A O 1
ATOM 803 N N . VAL A 1 101 ? -7.470 12.663 12.388 1.00 93.81 101 VAL A N 1
ATOM 804 C CA . VAL A 1 101 ? -6.593 11.652 13.004 1.00 93.81 101 VAL A CA 1
ATOM 805 C C . VAL A 1 101 ? -5.117 12.029 12.812 1.00 93.81 101 VAL A C 1
ATOM 807 O O . VAL A 1 101 ? -4.805 12.776 11.883 1.00 93.81 101 VAL A O 1
ATOM 810 N N . PRO A 1 102 ? -4.186 11.533 13.650 1.00 95.19 102 PRO A N 1
ATOM 811 C CA . PRO A 1 102 ? -2.753 11.781 13.492 1.00 95.19 102 PRO A CA 1
ATOM 812 C C . PRO A 1 102 ? -2.229 11.424 12.094 1.00 95.19 102 PRO A C 1
ATOM 814 O O . PRO A 1 102 ? -2.420 10.305 11.618 1.00 95.19 102 PRO A O 1
ATOM 817 N N . VAL A 1 103 ? -1.528 12.364 11.452 1.00 96.12 103 VAL A N 1
ATOM 818 C CA . VAL A 1 103 ? -0.950 12.191 10.109 1.00 96.12 103 VAL A CA 1
ATOM 819 C C . VAL A 1 103 ? 0.562 12.047 10.204 1.00 96.12 103 VAL A C 1
ATOM 821 O O . VAL A 1 103 ? 1.259 12.964 10.639 1.00 96.12 103 VAL A O 1
ATOM 824 N N . MET A 1 104 ? 1.077 10.913 9.737 1.00 96.00 104 MET A N 1
ATOM 825 C CA . MET A 1 104 ? 2.502 10.597 9.733 1.00 96.00 104 MET A CA 1
ATOM 826 C C . MET A 1 104 ? 3.058 10.643 8.310 1.00 96.00 104 MET A C 1
ATOM 828 O O . MET A 1 104 ? 2.795 9.760 7.491 1.00 96.00 104 MET A O 1
ATOM 832 N N . LEU A 1 105 ? 3.857 11.674 8.025 1.00 97.19 105 LEU A N 1
ATOM 833 C CA . LEU A 1 105 ? 4.604 11.803 6.775 1.00 97.19 105 LEU A CA 1
ATOM 834 C C . LEU A 1 105 ? 5.922 11.026 6.865 1.00 97.19 105 LEU A C 1
ATOM 836 O O . LEU A 1 105 ? 6.838 11.433 7.584 1.00 97.19 105 LEU A O 1
ATOM 840 N N . VAL A 1 106 ? 6.036 9.923 6.126 1.00 97.00 106 VAL A N 1
ATOM 841 C CA . VAL A 1 106 ? 7.284 9.152 6.020 1.00 97.00 106 VAL A CA 1
ATOM 842 C C . VAL A 1 106 ? 8.121 9.677 4.856 1.00 97.00 106 VAL A C 1
ATOM 844 O O . VAL A 1 106 ? 7.634 9.880 3.743 1.00 97.00 106 VAL A O 1
ATOM 847 N N . THR A 1 107 ? 9.400 9.887 5.142 1.00 95.94 107 THR A N 1
ATOM 848 C CA . THR A 1 107 ? 10.438 10.409 4.250 1.00 95.94 107 THR A CA 1
ATOM 849 C C . THR A 1 107 ? 11.749 9.658 4.515 1.00 95.94 107 THR A C 1
ATOM 851 O O . THR A 1 107 ? 11.839 8.866 5.455 1.00 95.94 107 THR A O 1
ATOM 854 N N . GLU A 1 108 ? 12.806 9.933 3.747 1.00 92.94 108 GLU A N 1
ATOM 855 C CA . GLU A 1 108 ? 14.131 9.320 3.963 1.00 92.94 108 GLU A CA 1
ATOM 856 C C . GLU A 1 108 ? 14.688 9.529 5.390 1.00 92.94 108 GLU A C 1
ATOM 858 O O . GLU A 1 108 ? 15.455 8.701 5.876 1.00 92.94 108 GLU A O 1
ATOM 863 N N . THR A 1 109 ? 14.313 10.611 6.089 1.00 92.81 109 THR A N 1
ATOM 864 C CA . THR A 1 109 ? 14.883 10.941 7.411 1.00 92.81 109 THR A CA 1
ATOM 865 C C . THR A 1 109 ? 14.287 10.123 8.556 1.00 92.81 109 THR A C 1
ATOM 867 O O . THR A 1 109 ? 14.991 9.830 9.521 1.00 92.81 109 THR A O 1
ATOM 870 N N . ASN A 1 110 ? 13.009 9.737 8.465 1.00 93.38 110 ASN A N 1
ATOM 871 C CA . ASN A 1 110 ? 12.286 9.013 9.517 1.00 93.38 110 ASN A CA 1
ATOM 872 C C . ASN A 1 110 ? 11.904 7.571 9.134 1.00 93.38 110 ASN A C 1
ATOM 874 O O . ASN A 1 110 ? 11.584 6.783 10.024 1.00 93.38 110 ASN A O 1
ATOM 878 N N . LEU A 1 111 ? 12.039 7.170 7.862 1.00 95.19 111 LEU A N 1
ATOM 879 C CA . LEU A 1 111 ? 11.918 5.769 7.437 1.00 95.19 111 LEU A CA 1
ATOM 880 C C . LEU A 1 111 ? 12.781 4.786 8.266 1.00 95.19 111 LEU A C 1
ATOM 882 O O . LEU A 1 111 ? 12.272 3.708 8.584 1.00 95.19 111 LEU A O 1
ATOM 886 N N . PRO A 1 112 ? 14.020 5.113 8.707 1.00 93.50 112 PRO A N 1
ATOM 887 C CA . PRO A 1 112 ? 14.797 4.229 9.580 1.00 93.50 112 PRO A CA 1
ATOM 888 C C . PRO A 1 112 ? 14.095 3.854 10.895 1.00 93.50 112 PRO A C 1
ATOM 890 O O . PRO A 1 112 ? 14.327 2.758 11.407 1.00 93.50 112 PRO A O 1
ATOM 893 N N . LEU A 1 113 ? 13.193 4.699 11.415 1.00 91.25 113 LEU A N 1
ATOM 894 C CA . LEU A 1 113 ? 12.386 4.387 12.603 1.00 91.25 113 LEU A CA 1
ATOM 895 C C . LEU A 1 113 ? 11.390 3.245 12.335 1.00 91.25 113 LEU A C 1
ATOM 897 O O . LEU A 1 113 ? 11.087 2.465 13.235 1.00 91.25 113 LEU A O 1
ATOM 901 N N . CYS A 1 114 ? 10.949 3.079 11.087 1.00 91.56 114 CYS A N 1
ATOM 902 C CA . CYS A 1 114 ? 9.964 2.079 10.666 1.00 91.56 114 CYS A CA 1
ATOM 903 C C . CYS A 1 114 ? 10.597 0.780 10.114 1.00 91.56 114 CYS A C 1
ATOM 905 O O . CYS A 1 114 ? 9.888 -0.177 9.808 1.00 91.56 114 CYS A O 1
ATOM 907 N N . ASN A 1 115 ? 11.929 0.725 9.986 1.00 92.75 115 ASN A N 1
ATOM 908 C CA . ASN A 1 115 ? 12.671 -0.399 9.398 1.00 92.75 115 ASN A CA 1
ATOM 909 C C . ASN A 1 115 ? 12.801 -1.596 10.368 1.00 92.75 115 ASN A C 1
ATOM 911 O O . ASN A 1 115 ? 13.587 -1.518 11.317 1.00 92.75 115 ASN A O 1
ATOM 915 N N . LEU A 1 116 ? 12.034 -2.670 10.175 1.00 91.69 116 LEU A N 1
ATOM 916 C CA . LEU A 1 116 ? 11.905 -3.771 11.132 1.00 91.69 116 LEU A CA 1
ATOM 917 C C . LEU A 1 116 ? 13.128 -4.699 11.104 1.00 91.69 116 LEU A C 1
ATOM 919 O O . LEU A 1 116 ? 13.771 -4.870 10.077 1.00 91.69 116 LEU A O 1
ATOM 923 N N . SER A 1 117 ? 13.495 -5.289 12.244 1.00 89.50 117 SER A N 1
ATOM 924 C CA . SER A 1 117 ? 14.703 -6.133 12.331 1.00 89.50 117 SER A CA 1
ATOM 925 C C . SER A 1 117 ? 14.505 -7.516 11.706 1.00 89.50 117 SER A C 1
ATOM 927 O O . SER A 1 117 ? 15.419 -8.044 11.081 1.00 89.50 117 SER A O 1
ATOM 929 N N . HIS A 1 118 ? 13.307 -8.082 11.863 1.00 86.81 118 HIS A N 1
ATOM 930 C CA . HIS A 1 118 ? 12.894 -9.374 11.308 1.00 86.81 118 HIS A CA 1
ATOM 931 C C . HIS A 1 118 ? 12.460 -9.283 9.837 1.00 86.81 118 HIS A C 1
ATOM 933 O O . HIS A 1 118 ? 12.519 -10.276 9.117 1.00 86.81 118 HIS A O 1
ATOM 939 N N . PHE A 1 119 ? 12.060 -8.093 9.381 1.00 91.62 119 PHE A N 1
ATOM 940 C CA . PHE A 1 119 ? 11.724 -7.823 7.987 1.00 91.62 119 PHE A CA 1
ATOM 941 C C . PHE A 1 119 ? 12.244 -6.435 7.576 1.00 91.62 119 PHE A C 1
ATOM 943 O O . PHE A 1 119 ? 11.492 -5.458 7.584 1.00 91.62 119 PHE A O 1
ATOM 950 N N . PRO A 1 120 ? 13.547 -6.309 7.271 1.00 94.69 120 PRO A N 1
ATOM 951 C CA . PRO A 1 120 ? 14.125 -5.023 6.917 1.00 94.69 120 PRO A CA 1
ATOM 952 C C . PRO A 1 120 ? 13.578 -4.496 5.588 1.00 94.69 120 PRO A C 1
ATOM 954 O O . PRO A 1 120 ? 13.236 -5.259 4.681 1.00 94.69 120 PRO A O 1
ATOM 957 N N . ILE A 1 121 ? 13.557 -3.166 5.461 1.00 97.06 121 ILE A N 1
ATOM 958 C CA . ILE A 1 121 ? 13.286 -2.458 4.206 1.00 97.06 121 ILE A CA 1
ATOM 959 C C . ILE A 1 121 ? 14.176 -3.045 3.107 1.00 97.06 121 ILE A C 1
ATOM 961 O O . ILE A 1 121 ? 15.390 -3.181 3.277 1.00 97.06 121 ILE A O 1
ATOM 965 N N . HIS A 1 122 ? 13.552 -3.409 1.986 1.00 98.00 122 HIS A N 1
ATOM 966 C CA . HIS A 1 122 ? 14.193 -4.202 0.945 1.00 98.00 122 HIS A CA 1
ATOM 967 C C . HIS A 1 122 ? 15.479 -3.547 0.423 1.00 98.00 122 HIS A C 1
ATOM 969 O O . HIS A 1 122 ? 15.515 -2.346 0.164 1.00 98.00 122 HIS A O 1
ATOM 975 N N . SER A 1 123 ? 16.524 -4.337 0.174 1.00 98.00 123 SER A N 1
ATOM 976 C CA . SER A 1 123 ? 17.825 -3.839 -0.307 1.00 98.00 123 SER A CA 1
ATOM 977 C C . SER A 1 123 ? 17.765 -3.176 -1.691 1.00 98.00 123 SER A C 1
ATOM 979 O O . SER A 1 123 ? 18.658 -2.409 -2.042 1.00 98.00 123 SER A O 1
ATOM 981 N N . ALA A 1 124 ? 16.695 -3.414 -2.456 1.00 98.19 124 ALA A N 1
ATOM 982 C CA . ALA A 1 124 ? 16.410 -2.705 -3.704 1.00 98.19 124 ALA A CA 1
ATOM 983 C C . ALA A 1 124 ? 15.850 -1.274 -3.505 1.00 98.19 124 ALA A C 1
ATOM 985 O O . ALA A 1 124 ? 15.886 -0.474 -4.436 1.00 98.19 124 ALA A O 1
ATOM 986 N N . PHE A 1 125 ? 15.347 -0.934 -2.310 1.00 97.81 125 PHE A N 1
ATOM 987 C CA . PHE A 1 125 ? 14.659 0.332 -2.019 1.00 97.81 125 PHE A CA 1
ATOM 988 C C . PHE A 1 125 ? 15.441 1.604 -2.409 1.00 97.81 125 PHE A C 1
ATOM 990 O O . PHE A 1 125 ? 14.816 2.515 -2.954 1.00 97.81 125 PHE A O 1
ATOM 997 N N . PRO A 1 126 ? 16.777 1.707 -2.220 1.00 96.50 126 PRO A N 1
ATOM 998 C CA . PRO A 1 126 ? 17.534 2.898 -2.617 1.00 96.50 126 PRO A CA 1
ATOM 999 C C . PRO A 1 126 ? 17.486 3.206 -4.120 1.00 96.50 126 PRO A C 1
ATOM 1001 O O . PRO A 1 126 ? 17.608 4.370 -4.492 1.00 96.50 126 PRO A O 1
ATOM 1004 N N . TYR A 1 127 ? 17.287 2.189 -4.964 1.00 97.00 127 TYR A N 1
ATOM 1005 C CA . TYR A 1 127 ? 17.268 2.302 -6.428 1.00 97.00 127 TYR A CA 1
ATOM 1006 C C . TYR A 1 127 ? 15.872 2.598 -7.002 1.00 97.00 127 TYR A C 1
ATOM 1008 O O . TYR A 1 127 ? 15.743 2.873 -8.196 1.00 97.00 127 TYR A O 1
ATOM 1016 N N . LEU A 1 128 ? 14.830 2.527 -6.166 1.00 96.94 128 LEU A N 1
ATOM 1017 C CA . LEU A 1 128 ? 13.446 2.762 -6.570 1.00 96.94 128 LEU A CA 1
ATOM 1018 C C . LEU A 1 128 ? 13.158 4.248 -6.800 1.00 96.94 128 LEU A C 1
ATOM 1020 O O . LEU A 1 128 ? 13.658 5.123 -6.084 1.00 96.94 128 LEU A O 1
ATOM 1024 N N . SER A 1 129 ? 12.255 4.521 -7.742 1.00 95.31 129 SER A N 1
ATOM 1025 C CA . SER A 1 129 ? 11.620 5.834 -7.871 1.00 95.31 129 SER A CA 1
ATOM 1026 C C . SER A 1 129 ? 10.860 6.174 -6.584 1.00 95.31 129 SER A C 1
ATOM 1028 O O . SER A 1 129 ? 10.413 5.284 -5.867 1.00 95.31 129 SER A O 1
ATOM 1030 N N . GLY A 1 130 ? 10.655 7.452 -6.271 1.00 94.00 130 GLY A N 1
ATOM 1031 C CA . GLY A 1 130 ? 9.844 7.872 -5.120 1.00 94.00 130 GLY A CA 1
ATOM 1032 C C . GLY A 1 130 ? 8.397 7.366 -5.181 1.00 94.00 130 GLY A C 1
ATOM 1033 O O . GLY A 1 130 ? 7.775 7.151 -4.141 1.00 94.00 130 GLY A O 1
ATOM 1034 N N . LEU A 1 131 ? 7.889 7.103 -6.388 1.00 92.38 131 LEU A N 1
ATOM 1035 C CA . LEU A 1 131 ? 6.570 6.520 -6.622 1.00 92.38 131 LEU A CA 1
ATOM 1036 C C . LEU A 1 131 ? 6.574 5.010 -6.310 1.00 92.38 131 LEU A C 1
ATOM 1038 O O . LEU A 1 131 ? 5.740 4.553 -5.531 1.00 92.38 131 LEU A O 1
ATOM 1042 N N . HIS A 1 132 ? 7.586 4.256 -6.751 1.00 96.75 132 HIS A N 1
ATOM 1043 C CA . HIS A 1 132 ? 7.754 2.842 -6.375 1.00 96.75 132 HIS A CA 1
ATOM 1044 C C . HIS A 1 132 ? 8.186 2.635 -4.916 1.00 96.75 132 HIS A C 1
ATOM 1046 O O . HIS A 1 132 ? 7.837 1.618 -4.319 1.00 96.75 132 HIS A O 1
ATOM 1052 N N . LYS A 1 133 ? 8.879 3.605 -4.304 1.00 97.88 133 LYS A N 1
ATOM 1053 C CA . LYS A 1 133 ? 9.097 3.662 -2.850 1.00 97.88 133 LYS A CA 1
ATOM 1054 C C . LYS A 1 133 ? 7.758 3.763 -2.124 1.00 97.88 133 LYS A C 1
ATOM 1056 O O . LYS A 1 133 ? 7.524 2.982 -1.209 1.00 97.88 133 LYS A O 1
ATOM 1061 N N . SER A 1 134 ? 6.869 4.661 -2.559 1.00 96.94 134 SER A N 1
ATOM 1062 C CA . SER A 1 134 ? 5.507 4.765 -2.018 1.00 96.94 134 SER A CA 1
ATOM 1063 C C . SER A 1 134 ? 4.740 3.444 -2.170 1.00 96.94 134 SER A C 1
ATOM 1065 O O . SER A 1 134 ? 4.239 2.916 -1.180 1.00 96.94 134 SER A O 1
ATOM 1067 N N . ASP A 1 135 ? 4.734 2.839 -3.364 1.00 97.44 135 ASP A N 1
ATOM 1068 C CA . ASP A 1 135 ? 4.093 1.539 -3.617 1.00 97.44 135 ASP A CA 1
ATOM 1069 C C . ASP A 1 135 ? 4.580 0.425 -2.682 1.00 97.44 135 ASP A C 1
ATOM 1071 O O . ASP A 1 135 ? 3.770 -0.268 -2.060 1.00 97.44 135 ASP A O 1
ATOM 1075 N N . TYR A 1 136 ? 5.902 0.269 -2.565 1.00 98.44 136 TYR A N 1
ATOM 1076 C CA . TYR A 1 136 ? 6.515 -0.694 -1.657 1.00 98.44 136 TYR A CA 1
ATOM 1077 C C . TYR A 1 136 ? 6.068 -0.441 -0.212 1.00 98.44 136 TYR A C 1
ATOM 1079 O O . TYR A 1 136 ? 5.589 -1.358 0.463 1.00 98.44 136 TYR A O 1
ATOM 1087 N N . LEU A 1 137 ? 6.161 0.810 0.250 1.00 98.50 137 LEU A N 1
ATOM 1088 C CA . LEU A 1 137 ? 5.813 1.167 1.621 1.00 98.50 137 LEU A CA 1
ATOM 1089 C C . LEU A 1 137 ? 4.321 1.023 1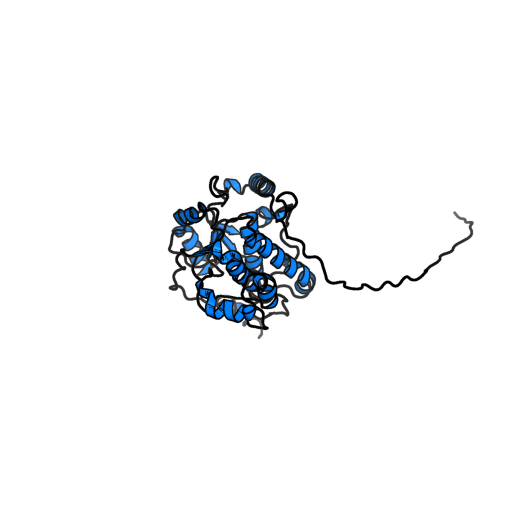.911 1.00 98.50 137 LEU A C 1
ATOM 1091 O O . LEU A 1 137 ? 3.997 0.692 3.043 1.00 98.50 137 LEU A O 1
ATOM 1095 N N . ARG A 1 138 ? 3.417 1.163 0.931 1.00 98.44 138 ARG A N 1
ATOM 1096 C CA . ARG A 1 138 ? 1.987 0.853 1.126 1.00 98.44 138 ARG A CA 1
ATOM 1097 C C . ARG A 1 138 ? 1.824 -0.611 1.539 1.00 98.44 138 ARG A C 1
ATOM 1099 O O . ARG A 1 138 ? 1.231 -0.877 2.578 1.00 98.44 138 ARG A O 1
ATOM 1106 N N . SER A 1 139 ? 2.426 -1.549 0.803 1.00 98.06 139 SER A N 1
ATOM 1107 C CA . SER A 1 139 ? 2.359 -2.979 1.151 1.00 98.06 139 SER A CA 1
ATOM 1108 C C . SER A 1 139 ? 3.006 -3.290 2.511 1.00 98.06 139 SER A C 1
ATOM 1110 O O . SER A 1 139 ? 2.417 -3.990 3.333 1.00 98.06 139 SER A O 1
ATOM 1112 N N . TYR A 1 140 ? 4.173 -2.699 2.791 1.00 98.06 140 TYR A N 1
ATOM 1113 C CA . TYR A 1 140 ? 4.919 -2.898 4.036 1.00 98.06 140 TYR A CA 1
ATOM 1114 C C . TYR A 1 140 ? 4.164 -2.327 5.246 1.00 98.06 140 TYR A C 1
ATOM 1116 O O . TYR A 1 140 ? 3.922 -3.030 6.226 1.00 98.06 140 TYR A O 1
ATOM 1124 N N . PHE A 1 141 ? 3.747 -1.059 5.185 1.00 97.75 141 PHE A N 1
ATOM 1125 C CA . PHE A 1 141 ? 3.080 -0.388 6.299 1.00 97.75 141 PHE A CA 1
ATOM 1126 C C . PHE A 1 141 ? 1.707 -0.989 6.565 1.00 97.75 141 PHE A C 1
ATOM 1128 O O . PHE A 1 141 ? 1.391 -1.243 7.723 1.00 97.75 141 PHE A O 1
ATOM 1135 N N . MET A 1 142 ? 0.916 -1.280 5.527 1.00 97.56 142 MET A N 1
ATOM 1136 C CA . MET A 1 142 ? -0.397 -1.906 5.707 1.00 97.56 142 MET A CA 1
ATOM 1137 C C . MET A 1 142 ? -0.292 -3.343 6.227 1.00 97.56 142 MET A C 1
ATOM 1139 O O . MET A 1 142 ? -1.219 -3.809 6.885 1.00 97.56 142 MET A O 1
ATOM 1143 N N . HIS A 1 143 ? 0.824 -4.044 5.999 1.00 97.00 143 HIS A N 1
ATOM 1144 C CA . HIS A 1 143 ? 1.057 -5.344 6.621 1.00 97.00 143 HIS A CA 1
ATOM 1145 C C . HIS A 1 143 ? 1.478 -5.235 8.093 1.00 97.00 143 HIS A C 1
ATOM 1147 O O . HIS A 1 143 ? 0.810 -5.811 8.953 1.00 97.00 143 HIS A O 1
ATOM 1153 N N . PHE A 1 144 ? 2.543 -4.490 8.405 1.00 94.81 144 PHE A N 1
ATOM 1154 C CA . PHE A 1 144 ? 3.131 -4.497 9.750 1.00 94.81 144 PHE A CA 1
ATOM 1155 C C . PHE A 1 144 ? 2.463 -3.534 10.738 1.00 94.81 144 PHE A C 1
ATOM 1157 O O . PHE A 1 144 ? 2.260 -3.894 11.899 1.00 94.81 144 PHE A O 1
ATOM 1164 N N . PHE A 1 145 ? 2.100 -2.328 10.301 1.00 94.56 145 PHE A N 1
ATOM 1165 C CA . PHE A 1 145 ? 1.519 -1.302 11.173 1.00 94.56 145 PHE A CA 1
ATOM 1166 C C . PHE A 1 145 ? -0.003 -1.220 11.020 1.00 94.56 145 PHE A C 1
ATOM 1168 O O . PHE A 1 145 ? -0.717 -1.180 12.018 1.00 94.56 145 PHE A O 1
ATOM 1175 N N . GLY A 1 146 ? -0.506 -1.266 9.785 1.00 96.12 146 GLY A N 1
ATOM 1176 C CA . GLY A 1 146 ? -1.905 -0.998 9.461 1.00 96.12 146 GLY A CA 1
ATOM 1177 C C . GLY A 1 146 ? -2.253 0.478 9.651 1.00 96.12 146 GLY A C 1
ATOM 1178 O O . GLY A 1 146 ? -1.374 1.342 9.623 1.00 96.12 146 GLY A O 1
ATOM 1179 N N . GLY A 1 147 ? -3.537 0.758 9.857 1.00 97.38 147 GLY A N 1
ATOM 1180 C CA . GLY A 1 147 ? -4.061 2.119 9.961 1.00 97.38 147 GLY A CA 1
ATOM 1181 C C . GLY A 1 147 ? -4.498 2.668 8.604 1.00 97.38 147 GLY A C 1
ATOM 1182 O O . GLY A 1 147 ? -4.751 1.912 7.666 1.00 97.38 147 GLY A O 1
ATOM 1183 N N . GLY A 1 148 ? -4.620 3.986 8.508 1.00 97.94 148 GLY A N 1
ATOM 1184 C CA . GLY A 1 148 ? -4.966 4.701 7.286 1.00 97.94 148 GLY A CA 1
ATOM 1185 C C . GLY A 1 148 ? -3.777 4.902 6.346 1.00 97.94 148 GLY A C 1
ATOM 1186 O O . GLY A 1 148 ? -2.640 5.046 6.787 1.00 97.94 148 GLY A O 1
ATOM 1187 N N . TYR A 1 149 ? -4.038 4.978 5.048 1.00 98.44 149 TYR A N 1
ATOM 1188 C CA . TYR A 1 149 ? -3.108 5.451 4.029 1.00 98.44 149 TYR A CA 1
ATOM 1189 C C . TYR A 1 149 ? -3.816 6.463 3.124 1.00 98.44 149 TYR A C 1
ATOM 1191 O O . TYR A 1 149 ? -4.969 6.248 2.746 1.00 98.44 149 TYR A O 1
ATOM 1199 N N . HIS A 1 150 ? -3.110 7.534 2.760 1.00 97.75 150 HIS A N 1
ATOM 1200 C CA . HIS A 1 150 ? -3.625 8.594 1.898 1.00 97.75 150 HIS A CA 1
ATOM 1201 C C . HIS A 1 150 ? -2.521 9.093 0.945 1.00 97.75 150 HIS A C 1
ATOM 1203 O O . HIS A 1 150 ? -1.417 9.441 1.375 1.00 97.75 150 HIS A O 1
ATOM 1209 N N . ASP A 1 151 ? -2.797 9.172 -0.360 1.00 96.06 151 ASP A N 1
ATOM 1210 C CA . ASP A 1 151 ? -1.943 9.922 -1.295 1.00 96.06 151 ASP A CA 1
ATOM 1211 C C . ASP A 1 151 ? -1.968 11.410 -0.960 1.00 96.06 151 ASP A C 1
ATOM 1213 O O . ASP A 1 151 ? -2.987 11.932 -0.536 1.00 96.06 151 ASP A O 1
ATOM 1217 N N . ILE A 1 152 ? -0.897 12.156 -1.226 1.00 95.06 152 ILE A N 1
ATOM 1218 C CA . ILE A 1 152 ? -0.900 13.598 -0.935 1.00 95.06 152 ILE A CA 1
ATOM 1219 C C . ILE A 1 152 ? -1.789 14.346 -1.950 1.00 95.06 152 ILE A C 1
ATOM 1221 O O . ILE A 1 152 ? -1.321 14.803 -3.001 1.00 95.06 152 ILE A O 1
ATOM 1225 N N . LYS A 1 153 ? -3.086 14.435 -1.625 1.00 93.06 153 LYS A N 1
ATOM 1226 C CA . LYS A 1 153 ? -4.236 14.968 -2.380 1.00 93.06 153 LYS A CA 1
ATOM 1227 C C . LYS A 1 153 ? -5.121 15.814 -1.433 1.00 93.06 153 LYS A C 1
ATOM 1229 O O . LYS A 1 153 ? -5.015 15.630 -0.226 1.00 93.06 153 LYS A O 1
ATOM 1234 N N . PRO A 1 154 ? -5.939 16.760 -1.930 1.00 92.06 154 PRO A N 1
ATOM 1235 C CA . PRO A 1 154 ? -6.755 17.621 -1.067 1.00 92.06 154 PRO A CA 1
ATOM 1236 C C . PRO A 1 154 ? -7.898 16.853 -0.382 1.00 92.06 154 PRO A C 1
ATOM 1238 O O . PRO A 1 154 ? -8.881 16.527 -1.039 1.00 92.06 154 PRO A O 1
ATOM 1241 N N . GLU A 1 155 ? -7.790 16.598 0.922 1.00 92.50 155 GLU A N 1
ATOM 1242 C CA . GLU A 1 155 ? -8.880 16.022 1.726 1.00 92.50 155 GLU A CA 1
ATOM 1243 C C . GLU A 1 155 ? -9.656 17.124 2.463 1.00 92.50 155 GLU A C 1
ATOM 1245 O O . GLU A 1 155 ? -9.064 18.054 3.019 1.00 92.50 155 GLU A O 1
ATOM 1250 N N . THR A 1 156 ? -10.983 17.010 2.461 1.00 92.69 156 THR A N 1
ATOM 1251 C CA . THR A 1 156 ? -11.945 17.902 3.130 1.00 92.69 156 THR A CA 1
ATOM 1252 C C . THR A 1 156 ? -12.814 17.167 4.160 1.00 92.69 156 THR A C 1
ATOM 1254 O O . THR A 1 156 ? -13.551 17.808 4.910 1.00 92.69 156 THR A O 1
ATOM 1257 N N . HIS A 1 157 ? -12.698 15.838 4.263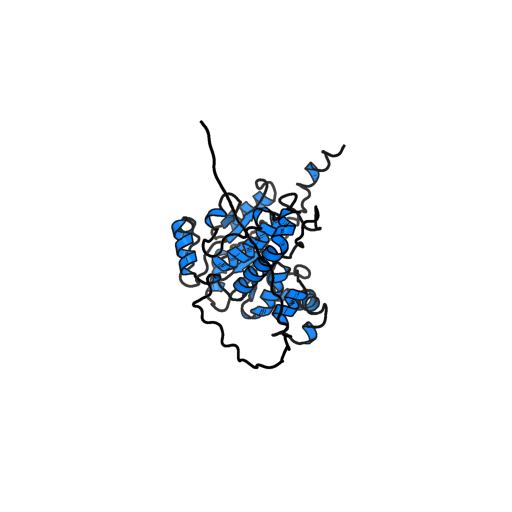 1.00 94.12 157 HIS A N 1
ATOM 1258 C CA . HIS A 1 157 ? -13.489 14.993 5.157 1.00 94.12 157 HIS A CA 1
ATOM 1259 C C . HIS A 1 157 ? -12.669 14.430 6.325 1.00 94.12 157 HIS A C 1
ATOM 1261 O O . HIS A 1 157 ? -11.524 14.012 6.174 1.00 94.12 157 HIS A O 1
ATOM 1267 N N . SER A 1 158 ? -13.302 14.327 7.497 1.00 95.75 158 SER A N 1
ATOM 1268 C CA . SER A 1 158 ? -12.705 13.663 8.659 1.00 95.75 158 SER A CA 1
ATOM 1269 C C . SER A 1 158 ? -12.842 12.141 8.587 1.00 95.75 158 SER A C 1
ATOM 1271 O O . SER A 1 158 ? -13.918 11.596 8.312 1.00 95.75 158 SER A O 1
ATOM 1273 N N . TRP A 1 159 ? -11.744 11.452 8.894 1.00 96.56 159 TRP A N 1
ATOM 1274 C CA . TRP A 1 159 ? -11.661 10.002 9.030 1.00 96.56 159 TRP A CA 1
ATOM 1275 C C . TRP A 1 159 ? -11.784 9.538 10.491 1.00 96.56 159 TRP A C 1
ATOM 1277 O O . TRP A 1 159 ? -11.773 8.333 10.730 1.00 96.56 159 TRP A O 1
ATOM 1287 N N . ALA A 1 160 ? -11.937 10.445 11.467 1.00 92.38 160 ALA A N 1
ATOM 1288 C CA . ALA A 1 160 ? -11.954 10.120 12.902 1.00 92.38 160 ALA A CA 1
ATOM 1289 C C . ALA A 1 160 ? -12.893 8.948 13.251 1.00 92.38 160 ALA A C 1
ATOM 1291 O O . ALA A 1 160 ? -12.445 7.917 13.751 1.00 92.38 160 ALA A O 1
ATOM 1292 N N . ASP A 1 161 ? -14.172 9.057 12.882 1.00 95.56 161 ASP A N 1
ATOM 1293 C CA . ASP A 1 161 ? -15.177 8.013 13.129 1.00 95.56 161 ASP A CA 1
ATOM 1294 C C . ASP A 1 161 ? -15.111 6.843 12.131 1.00 95.56 161 ASP A C 1
ATOM 1296 O O . ASP A 1 161 ? -15.825 5.851 12.275 1.00 95.56 161 ASP A O 1
ATOM 1300 N N . LYS A 1 162 ? -14.279 6.938 11.087 1.00 96.81 162 LYS A N 1
ATOM 1301 C CA . LYS A 1 162 ? -14.182 5.934 10.014 1.00 96.81 162 LYS A CA 1
ATOM 1302 C C . LYS A 1 162 ? -13.371 4.711 10.427 1.00 96.81 162 LYS A C 1
ATOM 1304 O O . LYS A 1 162 ? -13.589 3.628 9.891 1.00 96.81 162 LYS A O 1
ATOM 1309 N N . PHE A 1 163 ? -12.504 4.850 11.430 1.00 96.31 163 PHE A N 1
ATOM 1310 C CA . PHE A 1 163 ? -11.821 3.716 12.054 1.00 96.31 163 PHE A CA 1
ATOM 1311 C C . PHE A 1 163 ? -12.783 2.788 12.817 1.00 96.31 163 PHE A C 1
ATOM 1313 O O . PHE A 1 163 ? -12.488 1.602 12.943 1.00 96.31 163 PHE A O 1
ATOM 1320 N N . ASN A 1 164 ? -13.966 3.265 13.232 1.00 95.88 164 ASN A N 1
ATOM 1321 C CA . ASN A 1 164 ? -14.970 2.446 13.927 1.00 95.88 164 ASN A CA 1
ATOM 1322 C C . ASN A 1 164 ? -15.455 1.251 13.080 1.00 95.88 164 ASN A C 1
ATOM 1324 O O . ASN A 1 164 ? -15.903 0.240 13.619 1.00 95.88 164 ASN A O 1
ATOM 1328 N N . GLU A 1 165 ? -15.315 1.317 11.753 1.00 97.12 165 GLU A N 1
ATOM 1329 C CA . GLU A 1 165 ? -15.616 0.205 10.842 1.00 97.12 165 GLU A CA 1
ATOM 1330 C C . GLU A 1 165 ? -14.722 -1.025 11.080 1.00 97.12 165 GLU A C 1
ATOM 1332 O O . GLU A 1 165 ? -15.099 -2.150 10.751 1.00 97.12 165 GLU A O 1
ATOM 1337 N N . LEU A 1 166 ? -13.555 -0.836 11.707 1.00 96.38 166 LEU A N 1
ATOM 1338 C CA . LEU A 1 166 ? -12.611 -1.895 12.059 1.00 96.38 166 LEU A CA 1
ATOM 1339 C C . LEU A 1 166 ? -12.948 -2.558 13.413 1.00 96.38 166 LEU A C 1
ATOM 1341 O O . LEU A 1 166 ? -12.244 -3.492 13.813 1.00 96.38 166 LEU A O 1
ATOM 1345 N N . HIS A 1 167 ? -14.030 -2.158 14.098 1.00 96.31 167 HIS A N 1
ATOM 1346 C CA . HIS A 1 167 ? -14.612 -2.972 15.175 1.00 96.31 167 HIS A CA 1
ATOM 1347 C C . HIS A 1 167 ? -15.211 -4.281 14.638 1.00 96.31 167 HIS A C 1
ATOM 1349 O O . HIS A 1 167 ? -15.203 -5.287 15.349 1.00 96.31 167 HIS A O 1
ATOM 1355 N N . ASP A 1 168 ? -15.652 -4.323 13.373 1.00 97.12 168 ASP A N 1
ATOM 1356 C CA . ASP A 1 168 ? -15.903 -5.600 12.710 1.00 97.12 168 ASP A CA 1
ATOM 1357 C C . ASP A 1 168 ? -14.566 -6.258 12.331 1.00 97.12 168 ASP A C 1
ATOM 1359 O O . ASP A 1 168 ? -13.856 -5.841 11.411 1.00 97.12 168 ASP A O 1
ATOM 1363 N N . SER A 1 169 ? -14.229 -7.338 13.039 1.00 95.38 169 SER A N 1
ATOM 1364 C CA . SER A 1 169 ? -13.049 -8.168 12.762 1.00 95.38 169 SER A CA 1
ATOM 1365 C C . SER A 1 169 ? -13.022 -8.763 11.344 1.00 95.38 169 SER A C 1
ATOM 1367 O O . SER A 1 169 ? -11.946 -9.100 10.840 1.00 95.38 169 SER A O 1
ATOM 1369 N N . ASN A 1 170 ? -14.180 -8.867 10.681 1.00 97.56 170 ASN A N 1
ATOM 1370 C CA . ASN A 1 170 ? -14.290 -9.314 9.300 1.00 97.56 170 ASN A CA 1
ATOM 1371 C C . ASN A 1 170 ? -13.907 -8.216 8.289 1.00 97.56 170 ASN A C 1
ATOM 1373 O O . ASN A 1 170 ? -13.546 -8.563 7.167 1.00 97.56 170 ASN A O 1
ATOM 1377 N N . VAL A 1 171 ? -13.900 -6.929 8.659 1.00 98.38 171 VAL A N 1
ATOM 1378 C CA . VAL A 1 171 ? -13.385 -5.845 7.802 1.00 98.38 171 VAL A CA 1
ATOM 1379 C C . VAL A 1 171 ? -11.856 -5.811 7.876 1.00 98.38 171 VAL A C 1
ATOM 1381 O O . VAL A 1 171 ? -11.261 -5.718 8.957 1.00 98.38 171 VAL A O 1
ATOM 1384 N N . TRP A 1 172 ? -11.209 -5.913 6.712 1.00 98.44 172 TRP A N 1
ATOM 1385 C CA . TRP A 1 172 ? -9.750 -5.858 6.539 1.00 98.44 172 TRP A CA 1
ATOM 1386 C C . TRP A 1 172 ? -9.296 -4.611 5.777 1.00 98.44 172 TRP A C 1
ATOM 1388 O O . TRP A 1 172 ? -8.208 -4.106 6.048 1.00 98.44 172 TRP A O 1
ATOM 1398 N N . LEU A 1 173 ? -10.123 -4.126 4.847 1.00 98.69 173 LEU A N 1
ATOM 1399 C CA . LEU A 1 173 ? -9.919 -2.908 4.066 1.00 98.69 173 LEU A CA 1
ATOM 1400 C C . LEU A 1 173 ? -11.222 -2.105 4.073 1.00 98.69 173 LEU A C 1
ATOM 1402 O O . LEU A 1 173 ? -12.267 -2.632 3.688 1.00 98.69 173 LEU A O 1
ATOM 1406 N N . TYR A 1 174 ? -11.150 -0.838 4.471 1.00 98.62 174 TYR A N 1
ATOM 1407 C CA . TYR A 1 174 ? -12.237 0.128 4.346 1.00 98.62 174 TYR A CA 1
ATOM 1408 C C . TYR A 1 174 ? -11.757 1.340 3.550 1.00 98.62 174 TYR A C 1
ATOM 1410 O O . TYR A 1 174 ? -10.745 1.929 3.914 1.00 98.62 174 TYR A O 1
ATOM 1418 N N . GLY A 1 175 ? -12.433 1.724 2.466 1.00 98.12 175 GLY A N 1
ATOM 1419 C CA . GLY A 1 175 ? -11.921 2.809 1.623 1.00 98.12 175 GLY A CA 1
ATOM 1420 C C . GLY A 1 175 ? -12.914 3.464 0.672 1.00 98.12 175 GLY A C 1
ATOM 1421 O O . GLY A 1 175 ? -14.127 3.240 0.747 1.00 98.12 175 GLY A O 1
ATOM 1422 N N . VAL A 1 176 ? -12.378 4.311 -0.206 1.00 97.19 176 VAL A N 1
ATOM 1423 C CA . VAL A 1 176 ? -13.130 5.002 -1.265 1.00 97.19 176 VAL A CA 1
ATOM 1424 C C . VAL A 1 176 ? -13.404 4.018 -2.401 1.00 97.19 176 VAL A C 1
ATOM 1426 O O . VAL A 1 176 ? -12.508 3.277 -2.793 1.00 97.19 176 VAL A O 1
ATOM 1429 N N . ALA A 1 177 ? -14.625 3.992 -2.940 1.00 96.75 177 ALA A N 1
ATOM 1430 C CA . ALA A 1 177 ? -14.988 3.094 -4.039 1.00 96.75 177 ALA A CA 1
ATOM 1431 C C . ALA A 1 177 ? -14.239 3.428 -5.346 1.00 96.75 177 ALA A C 1
ATOM 1433 O O . ALA A 1 177 ? -14.141 4.591 -5.738 1.00 96.75 177 ALA A O 1
ATOM 1434 N N . GLU A 1 178 ? -13.738 2.401 -6.033 1.00 95.25 178 GLU A N 1
ATOM 1435 C CA . GLU A 1 178 ? -12.964 2.547 -7.265 1.00 95.25 178 GLU A CA 1
ATOM 1436 C C . GLU A 1 178 ? -13.835 2.929 -8.476 1.00 95.25 178 GLU A C 1
ATOM 1438 O O . GLU A 1 178 ? -15.005 2.567 -8.622 1.00 95.25 178 GLU A O 1
ATOM 1443 N N . THR A 1 179 ? -13.222 3.686 -9.377 1.00 92.56 179 THR A N 1
ATOM 1444 C CA . THR A 1 179 ? -13.791 4.226 -10.605 1.00 92.56 179 THR A CA 1
ATOM 1445 C C . THR A 1 179 ? -13.338 3.436 -11.832 1.00 92.56 179 THR A C 1
ATOM 1447 O O . THR A 1 179 ? -12.284 2.795 -11.853 1.00 92.56 179 THR A O 1
ATOM 1450 N N . LYS A 1 180 ? -14.141 3.477 -12.902 1.00 90.94 180 LYS A N 1
ATOM 1451 C CA . LYS A 1 180 ? -13.838 2.724 -14.122 1.00 90.94 180 LYS A CA 1
ATOM 1452 C C . LYS A 1 180 ? -12.520 3.208 -14.733 1.00 90.94 180 LYS A C 1
ATOM 1454 O O . LYS A 1 180 ? -12.407 4.373 -15.102 1.00 90.94 180 LYS A O 1
ATOM 1459 N N . GLY A 1 181 ? -11.557 2.297 -14.866 1.00 89.94 181 GLY A N 1
ATOM 1460 C CA . GLY A 1 181 ? -10.214 2.590 -15.377 1.00 89.94 181 GLY A CA 1
ATOM 1461 C C . GLY A 1 181 ? -9.152 2.917 -14.316 1.00 89.94 181 GLY A C 1
ATOM 1462 O O . GLY A 1 181 ? -7.994 3.058 -14.694 1.00 89.94 181 GLY A O 1
ATOM 1463 N N . GLY A 1 182 ? -9.493 2.994 -13.020 1.00 90.56 182 GLY A N 1
ATOM 1464 C CA . GLY A 1 182 ? -8.497 3.113 -11.937 1.00 90.56 182 GLY A CA 1
ATOM 1465 C C . GLY A 1 182 ? -7.781 1.793 -11.606 1.00 90.56 182 GLY A C 1
ATOM 1466 O O . GLY A 1 182 ? -6.621 1.781 -11.191 1.00 90.56 182 GLY A O 1
ATOM 1467 N N . VAL A 1 183 ? -8.434 0.660 -11.888 1.00 93.94 183 VAL A N 1
ATOM 1468 C CA . VAL A 1 183 ? -7.893 -0.683 -11.640 1.00 93.94 183 VAL A CA 1
ATOM 1469 C C . VAL A 1 183 ? -6.698 -0.981 -12.548 1.00 93.94 183 VAL A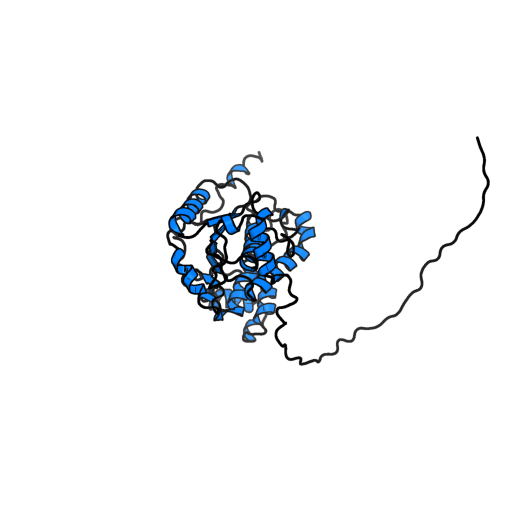 C 1
ATOM 1471 O O . VAL A 1 183 ? -6.845 -1.202 -13.749 1.00 93.94 183 VAL A O 1
ATOM 1474 N N . ALA A 1 184 ? -5.515 -1.098 -11.948 1.00 93.44 184 ALA A N 1
ATOM 1475 C CA . ALA A 1 184 ? -4.373 -1.787 -12.546 1.00 93.44 184 ALA A CA 1
ATOM 1476 C C . ALA A 1 184 ? -4.404 -3.286 -12.205 1.00 93.44 184 ALA A C 1
ATOM 1478 O O . ALA A 1 184 ? -4.848 -3.668 -11.124 1.00 93.44 184 ALA A O 1
ATOM 1479 N N . CYS A 1 185 ? -3.909 -4.133 -13.109 1.00 93.00 185 CYS A N 1
ATOM 1480 C CA . CYS A 1 185 ? -3.914 -5.588 -12.960 1.00 93.00 185 CYS A CA 1
ATOM 1481 C C . CYS A 1 185 ? -2.757 -6.218 -13.755 1.00 93.00 185 CYS A C 1
ATOM 1483 O O . CYS A 1 185 ? -2.456 -5.756 -14.855 1.00 93.00 185 CYS A O 1
ATOM 1485 N N . ASP A 1 186 ? -2.108 -7.242 -13.193 1.00 93.75 186 ASP A N 1
ATOM 1486 C CA . ASP A 1 186 ? -1.215 -8.153 -13.924 1.00 93.75 186 ASP A CA 1
ATOM 1487 C C . ASP A 1 186 ? -1.933 -9.492 -14.148 1.00 93.75 186 ASP A C 1
ATOM 1489 O O . ASP A 1 186 ? -2.464 -10.071 -13.200 1.00 93.75 186 ASP A O 1
ATOM 1493 N N . GLU A 1 187 ? -1.965 -9.988 -15.388 1.00 92.25 187 GLU A N 1
ATOM 1494 C CA . GLU A 1 187 ? -2.754 -11.177 -15.746 1.00 92.25 187 GLU A CA 1
ATOM 1495 C C . GLU A 1 187 ? -2.180 -12.446 -15.104 1.00 92.25 187 GLU A C 1
ATOM 1497 O O . GLU A 1 187 ? -2.940 -13.293 -14.637 1.00 92.25 187 GLU A O 1
ATOM 1502 N N . GLY A 1 188 ? -0.849 -12.566 -15.015 1.00 92.25 188 GLY A N 1
ATOM 1503 C CA . GLY A 1 188 ? -0.193 -13.725 -14.406 1.00 92.25 188 GLY A CA 1
ATOM 1504 C C . GLY A 1 188 ? -0.510 -13.843 -12.915 1.00 92.25 188 GLY A C 1
ATOM 1505 O O . GLY A 1 188 ? -0.904 -14.910 -12.435 1.00 92.25 188 GLY A O 1
ATOM 1506 N N . PHE A 1 189 ? -0.404 -12.730 -12.191 1.00 94.06 189 PHE A N 1
ATOM 1507 C CA . PHE A 1 189 ? -0.764 -12.620 -10.784 1.00 94.06 189 PHE A CA 1
ATOM 1508 C C . PHE A 1 189 ? -2.275 -12.778 -10.560 1.00 94.06 189 PHE A C 1
ATOM 1510 O O . PHE A 1 189 ? -2.679 -13.533 -9.678 1.00 94.06 189 PHE A O 1
ATOM 1517 N N . CYS A 1 190 ? -3.113 -12.142 -11.385 1.00 93.19 190 CYS A N 1
ATOM 1518 C CA . CYS A 1 190 ? -4.571 -12.272 -11.330 1.00 93.19 190 CYS A CA 1
ATOM 1519 C C . CYS A 1 190 ? -4.999 -13.739 -11.469 1.00 93.19 190 CYS A C 1
ATOM 1521 O O . CYS A 1 190 ? -5.690 -14.265 -10.595 1.00 93.19 190 CYS A O 1
ATOM 1523 N N . VAL A 1 191 ? -4.523 -14.428 -12.513 1.00 91.19 191 VAL A N 1
ATOM 1524 C CA . VAL A 1 191 ? -4.810 -15.850 -12.745 1.00 91.19 191 VAL A CA 1
ATOM 1525 C C . VAL A 1 191 ? -4.294 -16.697 -11.581 1.00 91.19 191 VAL A C 1
ATOM 1527 O O . VAL A 1 191 ? -5.059 -17.483 -11.025 1.00 91.19 191 VAL A O 1
ATOM 1530 N N . LYS A 1 192 ? -3.040 -16.512 -11.146 1.00 91.31 192 LYS A N 1
ATOM 1531 C CA . LYS A 1 192 ? -2.461 -17.247 -10.006 1.00 91.31 192 LYS A CA 1
ATOM 1532 C C . LYS A 1 192 ? -3.309 -17.124 -8.738 1.00 91.31 192 LYS A C 1
ATOM 1534 O O . LYS A 1 192 ? -3.551 -18.124 -8.062 1.00 91.31 192 LYS A O 1
ATOM 1539 N N . GLU A 1 193 ? -3.738 -15.911 -8.399 1.00 92.50 193 GLU A N 1
ATOM 1540 C CA . GLU A 1 193 ? -4.388 -15.638 -7.120 1.00 92.50 193 GLU A CA 1
ATOM 1541 C C . GLU A 1 193 ? -5.896 -15.916 -7.116 1.00 92.50 193 GLU A C 1
ATOM 1543 O O . GLU A 1 193 ? -6.409 -16.312 -6.064 1.00 92.50 193 GLU A O 1
ATOM 1548 N N . LEU A 1 194 ? -6.587 -15.747 -8.254 1.00 88.88 194 LEU A N 1
ATOM 1549 C CA . LEU A 1 194 ? -8.048 -15.861 -8.367 1.00 88.88 194 LEU A CA 1
ATOM 1550 C C . LEU A 1 194 ? -8.543 -17.189 -8.952 1.00 88.88 194 LEU A C 1
ATOM 1552 O O . LEU A 1 194 ? -9.600 -17.662 -8.544 1.00 88.88 194 LEU A O 1
ATOM 1556 N N . CYS A 1 195 ? -7.805 -17.852 -9.847 1.00 83.44 195 CYS A N 1
ATOM 1557 C CA . CYS A 1 195 ? -8.338 -19.009 -10.589 1.00 83.44 195 CYS A CA 1
ATOM 1558 C C . CYS A 1 195 ? -8.538 -20.300 -9.787 1.00 83.44 195 CYS A C 1
ATOM 1560 O O . CYS A 1 195 ? -8.982 -21.310 -10.330 1.00 83.44 195 CYS A O 1
ATOM 1562 N N . THR A 1 196 ? -8.238 -20.276 -8.491 1.00 74.75 196 THR A N 1
ATOM 1563 C CA . THR A 1 196 ? -8.604 -21.344 -7.550 1.00 74.75 196 THR A CA 1
ATOM 1564 C C . THR A 1 196 ? -9.952 -21.097 -6.862 1.00 74.75 196 THR A C 1
ATOM 1566 O O . THR A 1 196 ? -10.489 -22.017 -6.248 1.00 74.75 196 THR A O 1
ATOM 1569 N N . THR A 1 197 ? -10.510 -19.884 -6.964 1.00 71.31 197 THR A N 1
ATOM 1570 C CA . THR A 1 197 ? -11.717 -19.440 -6.244 1.00 71.31 197 THR A CA 1
ATOM 1571 C C . THR A 1 197 ? -12.772 -18.758 -7.127 1.00 71.31 197 THR A C 1
ATOM 1573 O O . THR A 1 197 ? -13.907 -18.601 -6.679 1.00 71.31 197 THR A O 1
ATOM 1576 N N . THR A 1 198 ? -12.449 -18.380 -8.369 1.00 71.62 198 THR A N 1
ATOM 1577 C CA . THR A 1 198 ? -13.382 -17.768 -9.335 1.00 71.62 198 THR A CA 1
ATOM 1578 C C . THR A 1 198 ? -13.875 -18.764 -10.402 1.00 71.62 198 THR A C 1
ATOM 1580 O O . THR A 1 198 ? -13.319 -19.857 -10.545 1.00 71.62 198 THR A O 1
ATOM 1583 N N . PRO A 1 199 ? -14.943 -18.441 -11.164 1.00 76.00 199 PRO A N 1
ATOM 1584 C CA . PRO A 1 199 ? -15.394 -19.283 -12.271 1.00 76.00 199 PRO A CA 1
ATOM 1585 C C . PRO A 1 199 ? -14.301 -19.465 -13.329 1.00 76.00 199 PRO A C 1
ATOM 1587 O O . PRO A 1 199 ? -13.657 -18.498 -13.724 1.00 76.00 199 PRO A O 1
ATOM 1590 N N . ALA A 1 200 ? -14.159 -20.678 -13.873 1.00 72.38 200 ALA A N 1
ATOM 1591 C CA . ALA A 1 200 ? -13.114 -21.013 -14.850 1.00 72.38 200 ALA A CA 1
ATOM 1592 C C . ALA A 1 200 ? -13.100 -20.123 -16.116 1.00 72.38 200 ALA A C 1
ATOM 1594 O O . ALA A 1 200 ? -12.081 -20.042 -16.797 1.00 72.38 200 ALA A O 1
ATOM 1595 N N . SER A 1 201 ? -14.199 -19.422 -16.420 1.00 76.12 201 SER A N 1
ATOM 1596 C CA . SER A 1 201 ? -14.259 -18.413 -17.484 1.00 76.12 201 SER A CA 1
ATOM 1597 C C . SER A 1 201 ? -13.322 -17.222 -17.258 1.00 76.12 201 SER A C 1
ATOM 1599 O O . SER A 1 201 ? -12.876 -16.630 -18.234 1.00 76.12 201 SER A O 1
ATOM 1601 N N . TRP A 1 202 ? -12.977 -16.882 -16.014 1.00 79.81 202 TRP A N 1
ATOM 1602 C CA . TRP A 1 202 ? -11.980 -15.850 -15.686 1.00 79.81 202 TRP A CA 1
ATOM 1603 C C . TRP A 1 202 ? -10.550 -16.259 -16.065 1.00 79.81 202 TRP A C 1
ATOM 1605 O O . TRP A 1 202 ? -9.669 -15.414 -16.143 1.00 79.81 202 TRP A O 1
ATOM 1615 N N . CYS A 1 203 ? -10.319 -17.555 -16.271 1.00 81.06 203 CYS A N 1
ATOM 1616 C CA . CYS A 1 203 ? -8.993 -18.170 -16.297 1.00 81.06 203 CYS A CA 1
ATOM 1617 C C . CYS A 1 203 ? -8.508 -18.519 -17.706 1.00 81.06 203 CYS A C 1
ATOM 1619 O O . CYS A 1 203 ? -7.473 -19.163 -17.875 1.00 81.06 203 CYS A O 1
ATOM 1621 N N . SER A 1 204 ? -9.262 -18.100 -18.722 1.00 77.25 204 SER A N 1
ATOM 1622 C CA . SER A 1 204 ? -8.769 -17.996 -20.088 1.00 77.25 204 SER A CA 1
ATOM 1623 C C . SER A 1 204 ? -7.871 -16.765 -20.234 1.00 77.25 204 SER A C 1
ATOM 1625 O O . SER A 1 204 ? -8.039 -15.761 -19.545 1.00 77.25 204 SER A O 1
ATOM 1627 N N . GLN A 1 205 ? -6.908 -16.852 -21.150 1.00 67.69 205 GLN A N 1
ATOM 1628 C CA . GLN A 1 205 ? -5.907 -15.815 -21.383 1.00 67.69 205 GLN A CA 1
ATOM 1629 C C . GLN A 1 205 ? -6.535 -14.428 -21.624 1.00 67.69 205 GLN A C 1
ATOM 1631 O O . GLN A 1 205 ? -7.397 -14.275 -22.491 1.00 67.69 205 GLN A O 1
ATOM 1636 N N . ASN A 1 206 ? -6.041 -13.423 -20.895 1.00 72.25 206 ASN A N 1
ATOM 1637 C CA . ASN A 1 206 ? -6.475 -12.019 -20.910 1.00 72.25 206 ASN A CA 1
ATOM 1638 C C . ASN A 1 206 ? -7.895 -11.769 -20.377 1.00 72.25 206 ASN A C 1
ATOM 1640 O O . ASN A 1 206 ? -8.416 -10.665 -20.563 1.00 72.25 206 ASN A O 1
ATOM 1644 N N . ASN A 1 207 ? -8.548 -12.750 -19.744 1.00 88.19 207 ASN A N 1
ATOM 1645 C CA . ASN A 1 207 ? -9.897 -12.561 -19.220 1.00 88.19 207 ASN A CA 1
ATOM 1646 C C . ASN A 1 207 ? -9.926 -12.206 -17.725 1.00 88.19 207 ASN A C 1
ATOM 1648 O O . ASN A 1 207 ? -10.881 -11.560 -17.299 1.00 88.19 207 ASN A O 1
ATOM 1652 N N . CYS A 1 208 ? -8.881 -12.517 -16.948 1.00 90.56 208 CYS A N 1
ATOM 1653 C CA . CYS A 1 208 ? -8.870 -12.238 -15.509 1.00 90.56 208 CYS A CA 1
ATOM 1654 C C . CYS A 1 208 ? -8.838 -10.726 -15.247 1.00 90.56 208 CYS A C 1
ATOM 1656 O O . CYS A 1 208 ? -9.757 -10.163 -14.645 1.00 90.56 208 CYS A O 1
ATOM 1658 N N . CYS A 1 209 ? -7.836 -10.036 -15.796 1.00 92.62 209 CYS A N 1
ATOM 1659 C CA . CYS A 1 209 ? -7.735 -8.587 -15.708 1.00 92.62 209 CYS A CA 1
ATOM 1660 C C . CYS A 1 209 ? -8.855 -7.883 -16.468 1.00 92.62 209 CYS A C 1
ATOM 1662 O O . CYS A 1 209 ? -9.320 -6.840 -16.010 1.00 92.62 209 CYS A O 1
ATOM 1664 N N . ARG A 1 210 ? -9.339 -8.430 -17.591 1.00 92.38 210 ARG A N 1
ATOM 1665 C CA . ARG A 1 210 ? -10.473 -7.837 -18.315 1.00 92.38 210 ARG A CA 1
ATOM 1666 C C . ARG A 1 210 ? -11.723 -7.785 -17.439 1.00 92.38 210 ARG A C 1
ATOM 1668 O O . ARG A 1 210 ? -12.317 -6.712 -17.345 1.00 92.38 210 ARG A O 1
ATOM 1675 N N . THR A 1 211 ? -12.102 -8.891 -16.800 1.00 91.69 211 THR A N 1
ATOM 1676 C CA . THR A 1 211 ? -13.284 -8.923 -15.928 1.00 91.69 211 THR A CA 1
ATOM 1677 C C . THR A 1 211 ? -13.075 -8.044 -14.695 1.00 91.69 211 THR A C 1
ATOM 1679 O O . THR A 1 211 ? -13.929 -7.209 -14.394 1.00 91.69 211 THR A O 1
ATOM 1682 N N . LEU A 1 212 ? -11.897 -8.114 -14.059 1.00 91.81 212 LEU A N 1
ATOM 1683 C CA . LEU A 1 212 ? -11.564 -7.274 -12.904 1.00 91.81 212 LEU A CA 1
ATOM 1684 C C . LEU A 1 212 ? -11.658 -5.764 -13.210 1.00 91.81 212 LEU A C 1
ATOM 1686 O O . LEU A 1 212 ? -12.203 -5.001 -12.417 1.00 91.81 212 LEU A O 1
ATOM 1690 N N . THR A 1 213 ? -11.151 -5.327 -14.367 1.00 91.81 213 THR A N 1
ATOM 1691 C CA . THR A 1 213 ? -11.086 -3.903 -14.755 1.00 91.81 213 THR A CA 1
ATOM 1692 C C . THR A 1 213 ? -12.389 -3.344 -15.331 1.00 91.81 213 THR A C 1
ATOM 1694 O O . THR A 1 213 ? -12.641 -2.147 -15.190 1.00 91.81 213 THR A O 1
ATOM 1697 N N . ASN A 1 214 ? -13.217 -4.166 -15.988 1.00 90.94 214 ASN A N 1
ATOM 1698 C CA . ASN A 1 214 ? -14.416 -3.691 -16.693 1.00 90.94 214 ASN A CA 1
ATOM 1699 C C . ASN A 1 214 ? -15.723 -3.952 -15.951 1.00 90.94 214 ASN A C 1
ATOM 1701 O O . ASN A 1 214 ? -16.598 -3.084 -15.976 1.00 90.94 214 ASN A O 1
ATOM 1705 N N . ASP A 1 215 ? -15.839 -5.121 -15.324 1.00 92.25 215 ASP A N 1
ATOM 1706 C CA . ASP A 1 215 ? -17.108 -5.646 -14.814 1.00 92.25 215 ASP A CA 1
ATOM 1707 C C . ASP A 1 215 ? -17.164 -5.584 -13.279 1.00 92.25 215 ASP A C 1
ATOM 1709 O O . ASP A 1 215 ? -18.237 -5.467 -12.692 1.00 92.25 215 ASP A O 1
ATOM 1713 N N . GLU A 1 216 ? -15.996 -5.629 -12.630 1.00 94.62 216 GLU A N 1
ATOM 1714 C CA . GLU A 1 216 ? -15.867 -5.846 -11.185 1.00 94.62 216 GLU A CA 1
ATOM 1715 C C . GLU A 1 216 ? -15.189 -4.691 -10.427 1.00 94.62 216 GLU A C 1
ATOM 1717 O O . GLU A 1 216 ? -15.209 -4.668 -9.195 1.00 94.62 216 GLU A O 1
ATOM 1722 N N . TYR A 1 217 ? -14.662 -3.686 -11.141 1.00 96.00 217 TYR A N 1
ATOM 1723 C CA . TYR A 1 217 ? -13.960 -2.531 -10.559 1.00 96.00 217 TYR A CA 1
ATOM 1724 C C . TYR A 1 217 ? -14.773 -1.837 -9.456 1.00 96.00 217 TYR A C 1
ATOM 1726 O O . TYR A 1 217 ? -14.225 -1.456 -8.428 1.00 96.00 217 TYR A O 1
ATOM 1734 N N . ALA A 1 218 ? -16.092 -1.721 -9.638 1.00 96.38 218 ALA A N 1
ATOM 1735 C CA . ALA A 1 218 ? -16.978 -0.999 -8.729 1.00 96.38 218 ALA A CA 1
ATOM 1736 C C . ALA A 1 218 ? -17.121 -1.670 -7.351 1.00 96.38 218 ALA A C 1
ATOM 1738 O O . ALA A 1 218 ? -17.650 -1.050 -6.432 1.00 96.38 218 ALA A O 1
ATOM 1739 N N . LYS A 1 219 ? -16.656 -2.917 -7.189 1.00 97.00 219 LYS A N 1
ATOM 1740 C CA . LYS A 1 219 ? -16.615 -3.630 -5.901 1.00 97.00 219 LYS A CA 1
ATOM 1741 C C . LYS A 1 219 ? -15.300 -3.413 -5.138 1.00 97.00 219 LYS A C 1
ATOM 1743 O O . LYS A 1 219 ? -15.159 -3.906 -4.023 1.00 97.00 219 LYS A O 1
ATOM 1748 N N . LEU A 1 220 ? -14.337 -2.713 -5.740 1.00 97.94 220 LEU A N 1
ATOM 1749 C CA . LEU A 1 220 ? -12.995 -2.499 -5.203 1.00 97.94 220 LEU A CA 1
ATOM 1750 C C . LEU A 1 220 ? -12.857 -1.098 -4.593 1.00 97.94 220 LEU A C 1
ATOM 1752 O O . LEU A 1 220 ? -13.637 -0.188 -4.867 1.00 97.94 220 LEU A O 1
ATOM 1756 N N . VAL A 1 221 ? -11.858 -0.934 -3.744 1.00 98.25 221 VAL A N 1
ATOM 1757 C CA . VAL A 1 221 ? -11.384 0.325 -3.177 1.00 98.25 221 VAL A CA 1
ATOM 1758 C C . VAL A 1 221 ? -10.261 0.888 -4.053 1.00 98.25 221 VAL A C 1
ATOM 1760 O O . VAL A 1 221 ? -9.440 0.115 -4.558 1.00 98.25 221 VAL A O 1
ATOM 1763 N N . VAL A 1 222 ? -10.234 2.216 -4.216 1.00 96.38 222 VAL A N 1
ATOM 1764 C CA . VAL A 1 222 ? -9.230 2.965 -4.999 1.00 96.38 222 VAL A CA 1
ATOM 1765 C C . VAL A 1 222 ? -7.797 2.649 -4.587 1.00 96.38 222 VAL A C 1
ATOM 1767 O O . VAL A 1 222 ? -7.539 2.214 -3.469 1.00 96.38 222 VAL A O 1
ATOM 1770 N N . ASN A 1 223 ? -6.844 2.976 -5.458 1.00 94.44 223 ASN A N 1
ATOM 1771 C CA . ASN A 1 223 ? -5.415 2.744 -5.253 1.00 94.44 223 ASN A CA 1
ATOM 1772 C C . ASN A 1 223 ? -4.654 3.845 -4.449 1.00 94.44 223 ASN A C 1
ATOM 1774 O O . ASN A 1 223 ? -3.432 3.746 -4.310 1.00 94.44 223 ASN A O 1
ATOM 1778 N N . CYS A 1 224 ? -5.364 4.813 -3.847 1.00 94.62 224 CYS A N 1
ATOM 1779 C CA . CYS A 1 224 ? -4.779 5.938 -3.099 1.00 94.62 224 CYS A CA 1
ATOM 1780 C C . CYS A 1 224 ? -5.286 6.210 -1.658 1.00 94.62 224 CYS A C 1
ATOM 1782 O O . CYS A 1 224 ? -4.569 6.896 -0.931 1.00 94.62 224 CYS A O 1
ATOM 1784 N N . GLU A 1 225 ? -6.463 5.731 -1.227 1.00 95.19 225 GLU A N 1
ATOM 1785 C CA . GLU A 1 225 ? -7.140 6.182 0.015 1.00 95.19 225 GLU A CA 1
ATOM 1786 C C . GLU A 1 225 ? -7.935 5.062 0.725 1.00 95.19 225 GLU A C 1
ATOM 1788 O O . GLU A 1 225 ? -8.956 4.583 0.215 1.00 95.19 225 GLU A O 1
ATOM 1793 N N . TRP A 1 226 ? -7.481 4.642 1.917 1.00 98.12 226 TRP A N 1
ATOM 1794 C CA . TRP A 1 226 ? -8.125 3.590 2.725 1.00 98.12 226 TRP A CA 1
ATOM 1795 C C . TRP A 1 226 ? -7.634 3.504 4.177 1.00 98.12 226 TRP A C 1
ATOM 1797 O O . TRP A 1 226 ? -6.600 4.051 4.540 1.00 98.12 226 TRP A O 1
ATOM 1807 N N . ILE A 1 227 ? -8.317 2.686 4.979 1.00 98.50 227 ILE A N 1
ATOM 1808 C CA . ILE A 1 227 ? -7.906 2.165 6.287 1.00 98.50 227 ILE A CA 1
ATOM 1809 C C . ILE A 1 227 ? -7.772 0.636 6.188 1.00 98.50 227 ILE A C 1
ATOM 1811 O O . ILE A 1 227 ? -8.671 -0.033 5.674 1.00 98.50 227 ILE A O 1
ATOM 1815 N N . MET A 1 228 ? -6.665 0.065 6.679 1.00 98.06 228 MET A N 1
ATOM 1816 C CA . MET A 1 228 ? -6.423 -1.385 6.685 1.00 98.06 228 MET A CA 1
ATOM 1817 C C . MET A 1 228 ? -6.086 -1.958 8.059 1.00 98.06 228 MET A C 1
ATOM 1819 O O . MET A 1 228 ? -5.357 -1.375 8.866 1.00 98.06 228 MET A O 1
ATOM 1823 N N . ARG A 1 229 ? -6.549 -3.193 8.259 1.00 97.31 229 ARG A N 1
ATOM 1824 C CA . ARG A 1 229 ? -6.128 -4.070 9.349 1.00 97.31 229 ARG A CA 1
ATOM 1825 C C . ARG A 1 229 ? -4.740 -4.666 9.043 1.00 97.31 229 ARG A C 1
ATOM 1827 O O . ARG A 1 229 ? -4.580 -5.278 7.980 1.00 97.31 229 ARG A O 1
ATOM 1834 N N . PRO A 1 230 ? -3.755 -4.549 9.956 1.00 95.94 230 PRO A N 1
ATOM 1835 C CA . PRO A 1 230 ? -2.449 -5.180 9.780 1.00 95.94 230 PRO A CA 1
ATOM 1836 C C . PRO A 1 230 ? -2.547 -6.706 9.845 1.00 95.94 230 PRO A C 1
ATOM 1838 O O . PRO A 1 230 ? -3.512 -7.249 10.386 1.00 95.94 230 PRO A O 1
ATOM 1841 N N . ARG A 1 231 ? -1.515 -7.397 9.342 1.00 93.69 231 ARG A N 1
ATOM 1842 C CA . ARG A 1 231 ? -1.339 -8.858 9.480 1.00 93.69 231 ARG A CA 1
ATOM 1843 C C . ARG A 1 231 ? -2.555 -9.681 9.024 1.00 93.69 231 ARG A C 1
ATOM 1845 O O . ARG A 1 231 ? -2.907 -10.698 9.619 1.00 93.69 231 ARG A O 1
ATOM 1852 N N . THR A 1 232 ? -3.212 -9.239 7.954 1.00 96.50 232 THR A N 1
ATOM 1853 C CA . THR A 1 232 ? -4.246 -10.023 7.269 1.00 96.50 232 THR A CA 1
ATOM 1854 C C . THR A 1 232 ? -3.606 -10.893 6.193 1.00 96.50 232 THR A C 1
ATOM 1856 O O . THR A 1 232 ? -2.521 -10.590 5.695 1.00 96.50 232 THR A O 1
ATOM 1859 N N . GLU A 1 233 ? -4.291 -11.961 5.787 1.00 96.38 233 GLU A N 1
ATOM 1860 C CA . GLU A 1 233 ? -3.817 -12.816 4.690 1.00 96.38 233 GLU A CA 1
ATOM 1861 C C . GLU A 1 233 ? -3.678 -12.021 3.377 1.00 96.38 233 GLU A C 1
ATOM 1863 O O . GLU A 1 233 ? -2.745 -12.236 2.606 1.00 96.38 233 GLU A O 1
ATOM 1868 N N 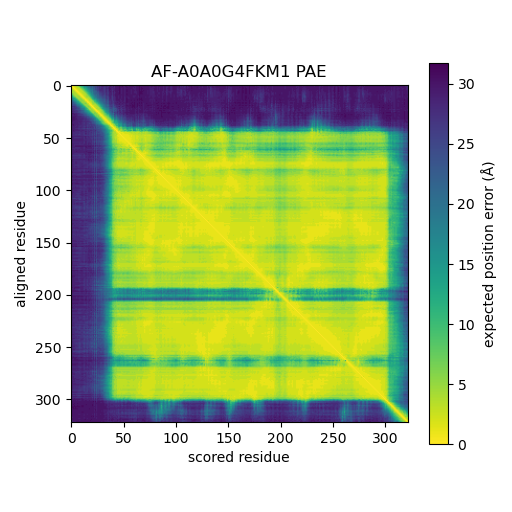. MET A 1 234 ? -4.552 -11.028 3.169 1.00 97.44 234 MET A N 1
ATOM 1869 C CA . MET A 1 234 ? -4.453 -10.089 2.052 1.00 97.44 234 MET A CA 1
ATOM 1870 C C . MET A 1 234 ? -3.134 -9.303 2.078 1.00 97.44 234 MET A C 1
ATOM 1872 O O . MET A 1 234 ? -2.444 -9.247 1.060 1.00 97.44 234 MET A O 1
ATOM 1876 N N . THR A 1 235 ? -2.766 -8.699 3.216 1.00 97.50 235 THR A N 1
ATOM 1877 C CA . THR A 1 235 ? -1.528 -7.905 3.288 1.00 97.50 235 THR A CA 1
ATOM 1878 C C . THR A 1 235 ? -0.277 -8.778 3.278 1.00 97.50 235 THR A C 1
ATOM 1880 O O . THR A 1 235 ? 0.713 -8.354 2.690 1.00 97.50 235 THR A O 1
ATOM 1883 N N . ARG A 1 236 ? -0.335 -10.007 3.821 1.00 97.50 236 ARG A N 1
ATOM 1884 C CA . ARG A 1 236 ? 0.758 -10.999 3.754 1.00 97.50 236 ARG A CA 1
ATOM 1885 C C . ARG A 1 236 ? 1.101 -11.356 2.306 1.00 97.50 236 ARG A C 1
ATOM 1887 O O . ARG A 1 236 ? 2.233 -11.154 1.875 1.00 97.50 236 ARG A O 1
ATOM 1894 N N . ILE A 1 237 ? 0.109 -11.801 1.526 1.00 97.38 237 ILE A N 1
ATOM 1895 C CA . ILE A 1 237 ? 0.315 -12.153 0.110 1.00 97.38 237 ILE A CA 1
ATOM 1896 C C . ILE A 1 237 ? 0.793 -10.930 -0.688 1.00 97.38 237 ILE A C 1
ATOM 1898 O O . ILE A 1 237 ? 1.629 -11.067 -1.582 1.00 97.38 237 ILE A O 1
ATOM 1902 N N . TRP A 1 238 ? 0.305 -9.727 -0.360 1.00 98.12 238 TRP A N 1
ATOM 1903 C CA . TRP A 1 238 ? 0.736 -8.501 -1.029 1.00 98.12 238 TRP A CA 1
ATOM 1904 C C . TRP A 1 238 ? 2.219 -8.187 -0.777 1.00 98.12 238 TRP A C 1
ATOM 1906 O O . TRP A 1 238 ? 2.961 -8.054 -1.752 1.00 98.12 238 TRP A O 1
ATOM 1916 N N . ILE A 1 239 ? 2.680 -8.113 0.481 1.00 97.75 239 ILE A N 1
ATOM 1917 C CA . ILE A 1 239 ? 4.090 -7.794 0.775 1.00 97.75 239 ILE A CA 1
ATOM 1918 C C . ILE A 1 239 ? 5.045 -8.881 0.262 1.00 97.75 239 ILE A C 1
ATOM 1920 O O . ILE A 1 239 ? 6.110 -8.555 -0.258 1.00 97.75 239 ILE A O 1
ATOM 1924 N N . GLU A 1 240 ? 4.655 -10.158 0.312 1.00 97.50 240 GLU A N 1
ATOM 1925 C CA . GLU A 1 240 ? 5.433 -11.259 -0.271 1.00 97.50 240 GLU A CA 1
ATOM 1926 C C . GLU A 1 240 ? 5.562 -11.137 -1.790 1.00 97.50 240 GLU A C 1
ATOM 1928 O O . GLU A 1 240 ? 6.657 -11.280 -2.333 1.00 97.50 240 GLU A O 1
ATOM 1933 N N . ALA A 1 241 ? 4.466 -10.836 -2.492 1.00 97.88 241 ALA A N 1
ATOM 1934 C CA . ALA A 1 241 ? 4.491 -10.639 -3.936 1.00 97.88 241 ALA A CA 1
ATOM 1935 C C . ALA A 1 241 ? 5.353 -9.428 -4.328 1.00 97.88 241 ALA A C 1
ATOM 1937 O O . ALA A 1 241 ? 6.115 -9.500 -5.285 1.00 97.88 241 ALA A O 1
ATOM 1938 N N . VAL A 1 242 ? 5.280 -8.330 -3.570 1.00 98.25 242 VAL A N 1
ATOM 1939 C CA . VAL A 1 242 ? 6.138 -7.151 -3.769 1.00 98.25 242 VAL A CA 1
ATOM 1940 C C . VAL A 1 242 ? 7.606 -7.475 -3.505 1.00 98.25 242 VAL A C 1
ATOM 1942 O O . VAL A 1 242 ? 8.464 -7.092 -4.299 1.00 98.25 242 VAL A O 1
ATOM 1945 N N . LYS A 1 243 ? 7.910 -8.201 -2.424 1.00 97.75 243 LYS A N 1
ATOM 1946 C CA . LYS A 1 243 ? 9.275 -8.633 -2.114 1.00 97.75 243 LYS A CA 1
ATOM 1947 C C . LYS A 1 243 ? 9.837 -9.512 -3.234 1.00 97.75 243 LYS A C 1
ATOM 1949 O O . LYS A 1 243 ? 10.927 -9.231 -3.711 1.00 97.75 243 LYS A O 1
ATOM 1954 N N . ASN A 1 244 ? 9.079 -10.505 -3.697 1.00 97.75 244 ASN A N 1
ATOM 1955 C CA . ASN A 1 244 ? 9.515 -11.419 -4.755 1.00 97.75 244 ASN A CA 1
ATOM 1956 C C . ASN A 1 244 ? 9.790 -10.700 -6.087 1.00 97.75 244 ASN A C 1
ATOM 1958 O O . ASN A 1 244 ? 10.721 -11.081 -6.797 1.00 97.75 244 ASN A O 1
ATOM 1962 N N . ASP A 1 245 ? 9.015 -9.668 -6.434 1.00 97.94 245 ASP A N 1
ATOM 1963 C CA . ASP A 1 245 ? 9.303 -8.804 -7.586 1.00 97.94 245 ASP A CA 1
ATOM 1964 C C . ASP A 1 245 ? 10.627 -8.046 -7.401 1.00 97.94 245 ASP A C 1
ATOM 1966 O O . ASP A 1 245 ? 11.445 -7.989 -8.319 1.00 97.94 245 ASP A O 1
ATOM 1970 N N . LEU A 1 246 ? 10.864 -7.484 -6.212 1.00 98.50 246 LEU A N 1
ATOM 1971 C CA . LEU A 1 246 ? 12.093 -6.750 -5.917 1.00 98.50 246 LEU A CA 1
ATOM 1972 C C . LEU A 1 246 ? 13.328 -7.657 -5.824 1.00 98.50 246 LEU A C 1
ATOM 1974 O O . LEU A 1 246 ? 14.396 -7.233 -6.258 1.00 98.50 246 LEU A O 1
ATOM 1978 N N . ASP A 1 247 ? 13.205 -8.883 -5.307 1.00 98.44 247 ASP A N 1
ATOM 1979 C CA . ASP A 1 247 ? 14.269 -9.899 -5.326 1.00 98.44 247 ASP A CA 1
ATOM 1980 C C . ASP A 1 247 ? 14.662 -10.249 -6.772 1.00 98.44 247 ASP A C 1
ATOM 1982 O O . ASP A 1 247 ? 15.845 -10.322 -7.092 1.00 98.44 247 ASP A O 1
ATOM 1986 N N . GLN A 1 248 ? 13.680 -10.422 -7.666 1.00 98.00 248 GLN A N 1
ATOM 1987 C CA . GLN A 1 248 ? 13.920 -10.729 -9.084 1.00 98.00 248 GLN A CA 1
ATOM 1988 C C . GLN A 1 248 ? 14.532 -9.557 -9.861 1.00 98.00 248 GLN A C 1
ATOM 1990 O O . GLN A 1 248 ? 15.268 -9.778 -10.821 1.00 98.00 248 GLN A O 1
ATOM 1995 N N . GLN A 1 249 ? 14.223 -8.317 -9.474 1.00 97.69 249 GLN A N 1
ATOM 1996 C CA . GLN A 1 249 ? 14.629 -7.116 -10.210 1.00 97.69 249 GLN A CA 1
ATOM 1997 C C . GLN A 1 249 ? 15.815 -6.372 -9.588 1.00 97.69 249 GLN A C 1
ATOM 1999 O O . GLN A 1 249 ? 16.257 -5.379 -10.160 1.00 97.69 249 GLN A O 1
ATOM 2004 N N . ILE A 1 250 ? 16.364 -6.818 -8.452 1.00 98.25 250 ILE A N 1
ATOM 2005 C CA . ILE A 1 250 ? 17.382 -6.058 -7.710 1.00 98.25 250 ILE A CA 1
ATOM 2006 C C . ILE A 1 250 ? 18.635 -5.735 -8.535 1.00 98.25 250 ILE A C 1
ATOM 2008 O O . ILE A 1 250 ? 19.156 -4.626 -8.436 1.00 98.25 250 ILE A O 1
ATOM 2012 N N . ASP A 1 251 ? 19.115 -6.660 -9.366 1.00 98.25 251 ASP A N 1
ATOM 2013 C CA . ASP A 1 251 ? 20.321 -6.428 -10.167 1.00 98.25 251 ASP A CA 1
ATOM 2014 C C . ASP A 1 251 ? 20.041 -5.538 -11.388 1.00 98.25 251 ASP A C 1
ATOM 2016 O O . ASP A 1 251 ? 20.849 -4.664 -11.705 1.00 98.25 251 ASP A O 1
ATOM 2020 N N . ASN A 1 252 ? 18.845 -5.642 -11.978 1.00 97.69 252 ASN A N 1
ATOM 2021 C CA . ASN A 1 252 ? 18.378 -4.700 -12.998 1.00 97.69 252 ASN A CA 1
ATOM 2022 C C . ASN A 1 252 ? 18.188 -3.291 -12.413 1.00 97.69 252 ASN A C 1
ATOM 2024 O O . ASN A 1 252 ? 18.554 -2.314 -13.052 1.00 97.69 252 ASN A O 1
ATOM 2028 N N . LEU A 1 253 ? 17.679 -3.173 -11.181 1.00 97.69 253 LEU A N 1
ATOM 2029 C CA . LEU A 1 253 ? 17.514 -1.902 -10.466 1.00 97.69 253 LEU A CA 1
ATOM 2030 C C . LEU A 1 253 ? 18.858 -1.265 -10.084 1.00 97.69 253 LEU A C 1
ATOM 2032 O O . LEU A 1 253 ? 18.977 -0.045 -10.104 1.00 97.69 253 LEU A O 1
ATOM 2036 N N . LYS A 1 254 ? 19.890 -2.061 -9.776 1.00 97.56 254 LYS A N 1
ATOM 2037 C CA . LYS A 1 254 ? 21.262 -1.552 -9.587 1.00 97.56 254 LYS A CA 1
ATOM 2038 C C . LYS A 1 254 ? 21.867 -1.024 -10.890 1.00 97.56 254 LYS A C 1
ATOM 2040 O O . LYS A 1 254 ? 22.578 -0.024 -10.854 1.00 97.56 254 LYS A O 1
ATOM 2045 N N . ALA A 1 255 ? 21.618 -1.700 -12.015 1.00 97.25 255 ALA A N 1
ATOM 2046 C CA . ALA A 1 255 ? 22.120 -1.304 -13.333 1.00 97.25 255 ALA A CA 1
ATOM 2047 C C . ALA A 1 255 ? 21.352 -0.109 -13.930 1.00 97.25 255 ALA A C 1
ATOM 2049 O O . ALA A 1 255 ? 21.945 0.763 -14.567 1.00 97.25 255 ALA A O 1
ATOM 2050 N N . HIS A 1 256 ? 20.041 -0.059 -13.692 1.00 96.38 256 HIS A N 1
ATOM 2051 C CA . HIS A 1 256 ? 19.097 0.928 -14.211 1.00 96.38 256 HIS A CA 1
ATOM 2052 C C . HIS A 1 256 ? 18.232 1.496 -13.068 1.00 96.38 256 HIS A C 1
ATOM 2054 O O . HIS A 1 256 ? 17.025 1.244 -13.010 1.00 96.38 256 HIS A O 1
ATOM 2060 N N . PRO A 1 257 ? 18.838 2.241 -12.120 1.00 96.06 257 PRO A N 1
ATOM 2061 C CA . PRO A 1 257 ? 18.106 2.870 -11.028 1.00 96.06 257 PRO A CA 1
ATOM 2062 C C . PRO A 1 257 ? 17.227 4.010 -11.545 1.00 96.06 257 PRO A C 1
ATOM 2064 O O . PRO A 1 257 ? 17.461 4.558 -12.628 1.00 96.06 257 PRO A O 1
ATOM 2067 N N . ALA A 1 258 ? 16.238 4.407 -10.744 1.00 94.44 258 ALA A N 1
ATOM 2068 C CA . ALA A 1 258 ? 15.366 5.526 -11.078 1.00 94.44 258 ALA A CA 1
ATOM 2069 C C . ALA A 1 258 ? 16.184 6.817 -11.315 1.00 94.44 258 ALA A C 1
ATOM 2071 O O . ALA A 1 258 ? 16.859 7.283 -10.392 1.00 94.44 258 ALA A O 1
ATOM 2072 N N . PRO A 1 259 ? 16.124 7.433 -12.513 1.00 89.75 259 PRO A N 1
ATOM 2073 C CA . PRO A 1 259 ? 16.936 8.606 -12.846 1.00 89.75 259 PRO A CA 1
ATOM 2074 C C . PRO A 1 259 ? 16.538 9.869 -12.065 1.00 89.75 259 PRO A C 1
ATOM 2076 O O . PRO A 1 259 ? 17.339 10.793 -11.939 1.00 89.75 259 PRO A O 1
ATOM 2079 N N . PHE A 1 260 ? 15.309 9.935 -11.542 1.00 87.56 260 PHE A N 1
ATOM 2080 C CA . PHE A 1 260 ? 14.829 11.021 -10.685 1.00 87.56 260 PHE A CA 1
ATOM 2081 C C . PHE A 1 260 ? 13.676 10.548 -9.776 1.00 87.56 260 PHE A C 1
ATOM 2083 O O . PHE A 1 260 ? 13.011 9.560 -10.091 1.00 87.56 260 PHE A O 1
ATO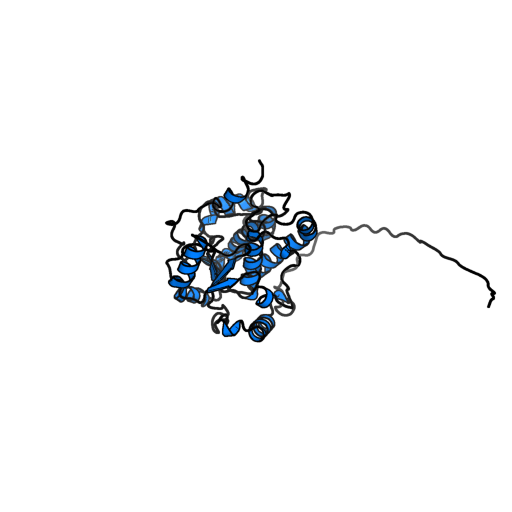M 2090 N N . PRO A 1 261 ? 13.391 11.235 -8.647 1.00 81.88 261 PRO A N 1
ATOM 2091 C CA . PRO A 1 261 ? 12.428 10.749 -7.652 1.00 81.88 261 PRO A CA 1
ATOM 2092 C C . PRO A 1 261 ? 10.985 10.598 -8.149 1.00 81.88 261 PRO A C 1
ATOM 2094 O O . PRO A 1 261 ? 10.240 9.798 -7.598 1.00 81.88 261 PRO A O 1
ATOM 2097 N N . ARG A 1 262 ? 10.568 11.350 -9.169 1.00 78.44 262 ARG A N 1
ATOM 2098 C CA . ARG A 1 262 ? 9.206 11.308 -9.726 1.00 78.44 262 ARG A CA 1
ATOM 2099 C C . ARG A 1 262 ? 9.236 10.832 -11.180 1.00 78.44 262 ARG A C 1
ATOM 2101 O O . ARG A 1 262 ? 8.863 11.553 -12.089 1.00 78.44 262 ARG A O 1
ATOM 2108 N N . CYS A 1 263 ? 9.777 9.633 -11.353 1.00 82.50 263 CYS A N 1
ATOM 2109 C CA . CYS A 1 263 ? 9.611 8.752 -12.511 1.00 82.50 263 CYS A CA 1
ATOM 2110 C C . CYS A 1 263 ? 8.874 7.481 -12.007 1.00 82.50 263 CYS A C 1
ATOM 2112 O O . CYS A 1 263 ? 8.521 7.409 -10.833 1.00 82.50 263 CYS A O 1
ATOM 2114 N N . CYS A 1 264 ? 8.628 6.408 -12.749 1.00 84.31 264 CYS A N 1
ATOM 2115 C CA . CYS A 1 264 ? 9.045 6.057 -14.099 1.00 84.31 264 CYS A CA 1
ATOM 2116 C C . CYS A 1 264 ? 7.828 5.404 -14.767 1.00 84.31 264 CYS A C 1
ATOM 2118 O O . CYS A 1 264 ? 7.634 4.190 -14.675 1.00 84.31 264 CYS A O 1
ATOM 2120 N N . GLN A 1 265 ? 6.933 6.217 -15.331 1.00 80.19 265 GLN A N 1
ATOM 2121 C CA . GLN A 1 265 ? 5.663 5.722 -15.871 1.00 80.19 265 GLN A CA 1
ATOM 2122 C C . GLN A 1 265 ? 5.848 5.017 -17.226 1.00 80.19 265 GLN A C 1
ATOM 2124 O O . GLN A 1 265 ? 4.995 4.228 -17.638 1.00 80.19 265 GLN A O 1
ATOM 2129 N N . HIS A 1 266 ? 6.971 5.270 -17.901 1.00 82.06 266 HIS A N 1
ATOM 2130 C CA . HIS A 1 266 ? 7.229 4.885 -19.287 1.00 82.06 266 HIS A CA 1
ATOM 2131 C C . HIS A 1 266 ? 8.526 4.071 -19.473 1.00 82.06 266 HIS A C 1
ATOM 2133 O O . HIS A 1 266 ? 8.964 3.884 -20.606 1.00 82.06 266 HIS A O 1
ATOM 2139 N N . GLY A 1 267 ? 9.131 3.562 -18.392 1.00 83.19 267 GLY A N 1
ATOM 2140 C CA . GLY A 1 267 ? 10.382 2.785 -18.446 1.00 83.19 267 GLY A CA 1
ATOM 2141 C C . GLY A 1 267 ? 11.629 3.650 -18.671 1.00 83.19 267 GLY A C 1
ATOM 2142 O O . GLY A 1 267 ? 12.603 3.217 -19.288 1.00 83.19 267 GLY A O 1
ATOM 2143 N N . GLU A 1 268 ? 11.585 4.899 -18.207 1.00 87.62 268 GLU A N 1
ATOM 2144 C CA . GLU A 1 268 ? 12.622 5.914 -18.362 1.00 87.62 268 GLU A CA 1
ATOM 2145 C C . GLU A 1 268 ? 13.999 5.372 -17.942 1.00 87.62 268 GLU A C 1
ATOM 2147 O O . GLU A 1 268 ? 14.147 4.792 -16.870 1.00 87.62 268 GLU A O 1
ATOM 2152 N N . ASN A 1 269 ? 15.025 5.571 -18.778 1.00 86.44 269 ASN A N 1
ATOM 2153 C CA . ASN A 1 269 ? 16.392 5.079 -18.538 1.00 86.44 269 ASN A CA 1
ATOM 2154 C C . ASN A 1 269 ? 16.509 3.541 -18.360 1.00 86.44 269 ASN A C 1
ATOM 2156 O O . ASN A 1 269 ? 17.356 3.065 -17.605 1.00 86.44 269 ASN A O 1
ATOM 2160 N N . ASN A 1 270 ? 15.672 2.762 -19.060 1.00 93.06 270 ASN A N 1
ATOM 2161 C CA . ASN A 1 270 ? 15.565 1.297 -18.932 1.00 93.06 270 ASN A CA 1
ATOM 2162 C C . ASN A 1 270 ? 15.177 0.827 -17.519 1.00 93.06 270 ASN A C 1
ATOM 2164 O O . ASN A 1 270 ? 15.497 -0.295 -17.123 1.00 93.06 270 ASN A O 1
ATOM 2168 N N . TYR A 1 271 ? 14.502 1.683 -16.748 1.00 95.75 271 TYR A N 1
ATOM 2169 C CA . TYR A 1 271 ? 14.069 1.350 -15.401 1.00 95.75 271 TYR A CA 1
ATOM 2170 C C . TYR A 1 271 ? 13.128 0.123 -15.419 1.00 95.75 271 TYR A C 1
ATOM 2172 O O . TYR A 1 271 ? 12.136 0.127 -16.153 1.00 95.75 271 TYR A O 1
ATOM 2180 N N . PRO A 1 272 ? 13.419 -0.939 -14.643 1.00 95.75 272 PRO A N 1
ATOM 2181 C CA . PRO A 1 272 ? 12.898 -2.281 -14.921 1.00 95.75 272 PRO A CA 1
ATOM 2182 C C . PRO A 1 272 ? 11.507 -2.579 -14.348 1.00 95.75 272 PRO A C 1
ATOM 2184 O O . PRO A 1 272 ? 10.971 -3.654 -14.613 1.00 95.75 272 PRO A O 1
ATOM 2187 N N . LEU A 1 273 ? 10.927 -1.682 -13.541 1.00 96.00 273 LEU A N 1
ATOM 2188 C CA . LEU A 1 273 ? 9.603 -1.890 -12.947 1.00 96.00 273 LEU A CA 1
ATOM 2189 C C . LEU A 1 273 ? 8.524 -1.141 -13.727 1.00 96.00 273 LEU A C 1
ATOM 2191 O O . LEU A 1 273 ? 8.631 0.065 -13.954 1.00 96.00 273 LEU A O 1
ATOM 2195 N N . ALA A 1 274 ? 7.442 -1.842 -14.062 1.00 94.19 274 ALA A N 1
ATOM 2196 C CA . ALA A 1 274 ? 6.264 -1.224 -14.656 1.00 94.19 274 ALA A CA 1
ATOM 2197 C C . ALA A 1 274 ? 5.537 -0.322 -13.642 1.00 94.19 274 ALA A C 1
ATOM 2199 O O . ALA A 1 274 ? 5.563 -0.561 -12.432 1.00 94.19 274 ALA A O 1
ATOM 2200 N N . TRP A 1 275 ? 4.839 0.699 -14.152 1.00 92.12 275 TRP A N 1
ATOM 2201 C CA . TRP A 1 275 ? 4.193 1.755 -13.362 1.00 92.12 275 TRP A CA 1
ATOM 2202 C C . TRP A 1 275 ? 3.490 1.258 -12.088 1.00 92.12 275 TRP A C 1
ATOM 2204 O O . TRP A 1 275 ? 3.891 1.628 -10.994 1.00 92.12 275 TRP A O 1
ATOM 2214 N N . ALA A 1 276 ? 2.498 0.373 -12.220 1.00 94.56 276 ALA A N 1
ATOM 2215 C CA . ALA A 1 276 ? 1.674 -0.098 -11.103 1.00 94.56 276 ALA A CA 1
ATOM 2216 C C . ALA A 1 276 ? 2.125 -1.452 -10.511 1.00 94.56 276 ALA A C 1
ATOM 2218 O O . ALA A 1 276 ? 1.331 -2.128 -9.851 1.00 94.56 276 ALA A O 1
ATOM 2219 N N . GLN A 1 277 ? 3.362 -1.885 -10.779 1.00 96.12 277 GLN A N 1
ATOM 2220 C CA . GLN A 1 277 ? 3.815 -3.255 -10.516 1.00 96.12 277 GLN A CA 1
ATOM 2221 C C . GLN A 1 277 ? 3.847 -3.630 -9.032 1.00 96.12 277 GLN A C 1
ATOM 2223 O O . GLN A 1 277 ? 3.445 -4.737 -8.664 1.00 96.12 277 GLN A O 1
ATOM 2228 N N . LEU A 1 278 ? 4.308 -2.724 -8.168 1.00 97.38 278 LEU A N 1
ATOM 2229 C CA . LEU A 1 278 ? 4.441 -2.997 -6.734 1.00 97.38 278 LEU A CA 1
ATOM 2230 C C . LEU A 1 278 ? 3.133 -2.730 -5.957 1.00 97.38 278 LEU A C 1
ATOM 2232 O O . LEU A 1 278 ? 2.934 -3.271 -4.871 1.00 97.38 278 LEU A O 1
ATOM 2236 N N . GLN A 1 279 ? 2.205 -1.948 -6.514 1.00 96.06 279 GLN A N 1
ATOM 2237 C CA . GLN A 1 279 ? 0.918 -1.642 -5.881 1.00 96.06 279 GLN A CA 1
ATOM 2238 C C . GLN A 1 279 ? -0.248 -2.208 -6.693 1.00 96.06 279 GLN A C 1
ATOM 2240 O O . GLN A 1 279 ? -0.657 -3.345 -6.455 1.00 96.06 279 GLN A O 1
ATOM 2245 N N . GLY A 1 280 ? -0.794 -1.444 -7.640 1.00 95.75 280 GLY A N 1
ATOM 2246 C CA . GLY A 1 280 ? -2.126 -1.689 -8.195 1.00 95.75 280 GLY A CA 1
ATOM 2247 C C . GLY A 1 280 ? -2.298 -3.063 -8.840 1.00 95.75 280 GLY A C 1
ATOM 2248 O O . GLY A 1 280 ? -3.320 -3.708 -8.616 1.00 95.75 280 GLY A O 1
ATOM 2249 N N . GLN A 1 281 ? -1.276 -3.555 -9.551 1.00 96.56 281 GLN A N 1
ATOM 2250 C CA . GLN A 1 281 ? -1.296 -4.874 -10.198 1.00 96.56 281 GLN A CA 1
ATOM 2251 C C . GLN A 1 281 ? -1.454 -6.047 -9.216 1.00 96.56 281 GLN A C 1
ATOM 2253 O O . GLN A 1 281 ? -1.931 -7.107 -9.615 1.00 96.56 281 GLN A O 1
ATOM 2258 N N . LYS A 1 282 ? -1.079 -5.857 -7.943 1.00 97.31 282 LYS A N 1
ATOM 2259 C CA . LYS A 1 282 ? -1.217 -6.843 -6.858 1.00 97.31 282 LYS A CA 1
ATOM 2260 C C . LYS A 1 282 ? -2.416 -6.530 -5.961 1.00 97.31 282 LYS A C 1
ATOM 2262 O O . LYS A 1 282 ? -3.175 -7.425 -5.599 1.00 97.31 282 LYS A O 1
ATOM 2267 N N . PHE A 1 283 ? -2.611 -5.253 -5.641 1.00 98.00 283 PHE A N 1
ATOM 2268 C CA . PHE A 1 283 ? -3.634 -4.771 -4.717 1.00 98.00 283 PHE A CA 1
ATOM 2269 C C . PHE A 1 283 ? -5.058 -5.103 -5.187 1.00 98.00 283 PHE A C 1
ATOM 2271 O O . PHE A 1 283 ? -5.806 -5.723 -4.433 1.00 98.00 283 PHE A O 1
ATOM 2278 N N . HIS A 1 284 ? -5.431 -4.771 -6.429 1.00 97.06 284 HIS A N 1
ATOM 2279 C CA . HIS A 1 284 ? -6.808 -4.974 -6.903 1.00 97.06 284 HIS A CA 1
ATOM 2280 C C . HIS A 1 284 ? -7.207 -6.456 -7.048 1.00 97.06 284 HIS A C 1
ATOM 2282 O O . HIS A 1 284 ? -8.288 -6.810 -6.570 1.00 97.06 284 HIS A O 1
ATOM 2288 N N . PRO A 1 285 ? -6.374 -7.364 -7.611 1.00 95.94 285 PRO A N 1
ATOM 2289 C CA . PRO A 1 285 ? -6.703 -8.790 -7.606 1.00 95.94 285 PRO A CA 1
ATOM 2290 C C . PRO A 1 285 ? -6.846 -9.362 -6.188 1.00 95.94 285 PRO A C 1
ATOM 2292 O O . PRO A 1 285 ? -7.754 -10.153 -5.936 1.00 95.94 285 PRO A O 1
ATOM 2295 N N . LEU A 1 286 ? -6.009 -8.932 -5.234 1.00 97.56 286 LEU A N 1
ATOM 2296 C CA . LEU A 1 286 ? -6.116 -9.383 -3.842 1.00 97.56 286 LEU A CA 1
ATOM 2297 C C . LEU A 1 286 ? -7.372 -8.859 -3.142 1.00 97.56 286 LEU A C 1
ATOM 2299 O O . LEU A 1 286 ? -7.988 -9.609 -2.388 1.00 97.56 286 LEU A O 1
ATOM 2303 N N . GLN A 1 287 ? -7.810 -7.630 -3.423 1.00 97.62 287 GLN A N 1
ATOM 2304 C CA . GLN A 1 287 ? -9.107 -7.154 -2.938 1.00 97.62 287 GLN A CA 1
ATOM 2305 C C . GLN A 1 287 ? -10.247 -8.067 -3.400 1.00 97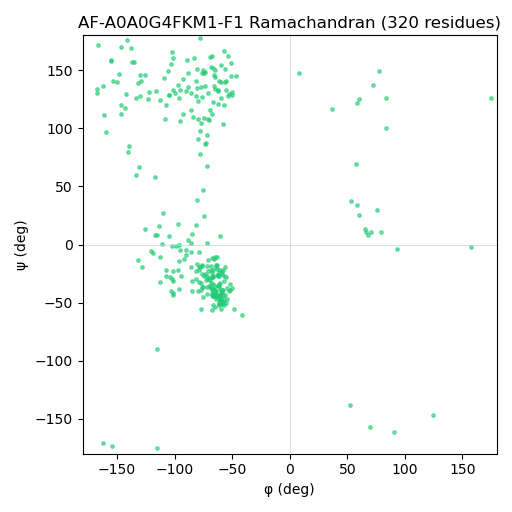.62 287 GLN A C 1
ATOM 2307 O O . GLN A 1 287 ? -11.059 -8.490 -2.582 1.00 97.62 287 GLN A O 1
ATOM 2312 N N . TYR A 1 288 ? -10.280 -8.434 -4.686 1.00 95.50 288 TYR A N 1
ATOM 2313 C CA . TYR A 1 288 ? -11.318 -9.323 -5.210 1.00 95.50 288 TYR A CA 1
ATOM 2314 C C . TYR A 1 288 ? -11.241 -10.733 -4.599 1.00 95.50 288 TYR A C 1
ATOM 2316 O O . TYR A 1 288 ? -12.263 -11.305 -4.216 1.00 95.50 288 TYR A O 1
ATOM 2324 N N . LYS A 1 289 ? -10.027 -11.271 -4.410 1.00 95.31 289 LYS A N 1
ATOM 2325 C CA . LYS A 1 289 ? -9.789 -12.553 -3.717 1.00 95.31 289 LYS A CA 1
ATOM 2326 C C . LYS A 1 289 ? -10.404 -12.581 -2.317 1.00 95.31 289 LYS A C 1
ATOM 2328 O O . LYS A 1 289 ? -10.924 -13.610 -1.886 1.00 95.31 289 LYS A O 1
ATOM 2333 N N . PHE A 1 290 ? -10.343 -11.451 -1.619 1.00 96.94 290 PHE A N 1
ATOM 2334 C CA . PHE A 1 290 ? -10.814 -11.285 -0.250 1.00 96.94 290 PHE A CA 1
ATOM 2335 C C . PHE A 1 290 ? -12.069 -10.409 -0.155 1.00 96.94 290 PHE A C 1
ATOM 2337 O O . PHE A 1 290 ? -12.311 -9.836 0.900 1.00 96.94 290 PHE A O 1
ATOM 2344 N N . LEU A 1 291 ? -12.903 -10.345 -1.205 1.00 96.38 291 LEU A N 1
ATOM 2345 C CA . LEU A 1 291 ? -13.989 -9.359 -1.332 1.00 96.38 291 LEU A CA 1
ATOM 2346 C C . LEU A 1 291 ? -14.937 -9.290 -0.120 1.00 96.38 291 LEU A C 1
ATOM 2348 O O . LEU A 1 291 ? -15.377 -8.212 0.261 1.00 96.38 291 LEU A O 1
ATOM 2352 N N . LYS A 1 292 ? -15.189 -10.422 0.553 1.00 97.56 292 LYS A N 1
ATOM 2353 C CA . LYS A 1 292 ? -15.991 -10.499 1.793 1.00 97.56 292 LYS A CA 1
ATOM 2354 C C . LYS A 1 292 ? -15.408 -9.735 3.000 1.00 97.56 292 LYS A C 1
ATOM 2356 O O . LYS A 1 292 ? -16.080 -9.636 4.023 1.00 97.56 292 LYS A O 1
ATOM 2361 N N . HIS A 1 293 ? -14.163 -9.274 2.898 1.00 98.50 293 HIS A N 1
ATOM 2362 C CA . HIS A 1 293 ? -13.419 -8.503 3.896 1.00 98.50 293 HIS A CA 1
ATOM 2363 C C . HIS A 1 293 ? -13.176 -7.045 3.467 1.00 98.50 293 HIS A C 1
ATOM 2365 O O . HIS A 1 293 ? -12.527 -6.285 4.193 1.00 98.50 293 HIS A O 1
ATOM 2371 N N . ILE A 1 294 ? -13.666 -6.657 2.286 1.00 98.31 294 ILE A N 1
ATOM 2372 C CA . ILE A 1 294 ? -13.528 -5.313 1.727 1.00 98.31 294 ILE A CA 1
ATOM 2373 C C . ILE A 1 294 ? -14.839 -4.562 1.950 1.00 98.31 294 ILE A C 1
ATOM 2375 O O . ILE A 1 294 ? -15.920 -5.080 1.669 1.00 98.31 294 ILE A O 1
ATOM 2379 N N . LYS A 1 295 ? -14.748 -3.328 2.444 1.00 98.44 295 LYS A N 1
ATOM 2380 C CA . LYS A 1 295 ? -15.889 -2.433 2.631 1.00 98.44 295 LYS A CA 1
ATOM 2381 C C . LYS A 1 295 ? -15.589 -1.080 1.985 1.00 98.44 295 LYS A C 1
ATOM 2383 O O . LYS A 1 295 ? -14.478 -0.567 2.064 1.00 98.44 295 LYS A O 1
ATOM 2388 N N . GLN A 1 296 ? -16.589 -0.492 1.344 1.00 97.94 296 GLN A N 1
ATOM 2389 C CA . GLN A 1 296 ? -16.515 0.859 0.788 1.00 97.94 296 GLN A CA 1
ATOM 2390 C C . GLN A 1 296 ? -17.315 1.818 1.675 1.00 97.94 296 GLN A C 1
ATOM 2392 O O . GLN A 1 296 ? -18.309 1.412 2.283 1.00 97.94 296 GLN A O 1
ATOM 2397 N N . GLY A 1 297 ? -16.902 3.083 1.746 1.00 96.00 297 GLY A N 1
ATOM 2398 C CA . GLY A 1 297 ? -17.654 4.119 2.465 1.00 96.00 297 GLY A CA 1
ATOM 2399 C C . GLY A 1 297 ? -16.862 5.347 2.916 1.00 96.00 297 GLY A C 1
ATOM 2400 O O . GLY A 1 297 ? -17.469 6.273 3.459 1.00 96.00 297 GLY A O 1
ATOM 2401 N N . LEU A 1 298 ? -15.545 5.400 2.674 1.00 95.88 298 LEU A N 1
ATOM 2402 C CA . LEU A 1 298 ? -14.857 6.692 2.655 1.00 95.88 298 LEU A CA 1
ATOM 2403 C C . LEU A 1 298 ? -15.373 7.513 1.467 1.00 95.88 298 LEU A C 1
ATOM 2405 O O . LEU A 1 298 ? -15.712 6.964 0.412 1.00 95.88 298 LEU A O 1
ATOM 2409 N N . LEU A 1 299 ? -15.445 8.827 1.657 1.00 92.50 299 LEU A N 1
ATOM 2410 C CA . LEU A 1 299 ? -15.770 9.763 0.589 1.00 92.50 299 LEU A CA 1
ATOM 2411 C C . LEU A 1 299 ? -14.497 10.031 -0.223 1.00 92.50 299 LEU A C 1
ATOM 2413 O O . LEU A 1 299 ? -13.430 10.115 0.377 1.00 92.50 299 LEU A O 1
ATOM 2417 N N . PRO A 1 300 ? -14.576 10.133 -1.561 1.00 87.38 300 PRO A N 1
ATOM 2418 C CA . PRO A 1 300 ? -13.421 10.513 -2.359 1.00 87.38 300 PRO A CA 1
ATOM 2419 C C . PRO A 1 300 ? -12.998 11.943 -2.027 1.00 87.38 300 PRO A C 1
ATOM 2421 O O . PRO A 1 300 ? -13.854 12.820 -1.871 1.00 87.38 300 PRO A O 1
ATOM 2424 N N . TRP A 1 301 ? -11.689 12.187 -2.043 1.00 79.81 301 TRP A N 1
ATOM 2425 C CA . TRP A 1 301 ? -11.127 13.532 -2.100 1.00 79.81 301 TRP A CA 1
ATOM 2426 C C . TRP A 1 301 ? -11.812 14.396 -3.180 1.00 79.81 301 TRP A C 1
ATOM 2428 O O . TRP A 1 301 ? -12.195 13.917 -4.259 1.00 79.81 301 TRP A O 1
ATOM 2438 N N . GLU A 1 302 ? -11.963 15.695 -2.919 1.00 68.06 302 GLU A N 1
ATOM 2439 C CA . GLU A 1 302 ? -12.671 16.578 -3.846 1.00 68.06 302 GLU A CA 1
ATOM 2440 C C . GLU A 1 302 ? -11.916 16.733 -5.176 1.00 68.06 302 GLU A C 1
ATOM 2442 O O . GLU A 1 302 ? -10.788 17.234 -5.244 1.00 68.06 302 GLU A O 1
ATOM 2447 N N . LYS A 1 303 ? -12.591 16.396 -6.284 1.00 54.62 303 LYS A N 1
ATOM 2448 C CA . LYS A 1 303 ? -12.128 16.653 -7.661 1.00 54.62 303 LYS A CA 1
ATOM 2449 C C . LYS A 1 303 ? -12.277 18.137 -8.056 1.00 54.62 303 LYS A C 1
ATOM 2451 O O . LYS A 1 303 ? -12.790 18.445 -9.128 1.00 54.62 303 LYS A O 1
ATOM 2456 N N . GLY A 1 304 ? -11.849 19.042 -7.172 1.00 40.34 304 GLY A N 1
ATOM 2457 C CA . GLY A 1 304 ? -11.793 20.496 -7.379 1.00 40.34 304 GLY A CA 1
ATOM 2458 C C . GLY A 1 304 ? -10.381 21.015 -7.677 1.00 40.34 304 GLY A C 1
ATOM 2459 O O . GLY A 1 304 ? -10.213 21.965 -8.437 1.00 40.34 304 GLY A O 1
ATOM 2460 N N . GLY A 1 305 ? -9.348 20.350 -7.152 1.00 40.19 305 GLY A N 1
ATOM 2461 C CA . GLY A 1 305 ? -8.001 20.464 -7.703 1.00 40.19 305 GLY A CA 1
ATOM 2462 C C . GLY A 1 305 ? -7.885 19.548 -8.915 1.00 40.19 305 GLY A C 1
ATOM 2463 O O . GLY A 1 305 ? -8.181 18.357 -8.800 1.00 40.19 305 GLY A O 1
ATOM 2464 N N . GLU A 1 306 ? -7.440 20.068 -10.063 1.00 36.41 306 GLU A N 1
ATOM 2465 C CA . GLU A 1 306 ? -7.136 19.223 -11.222 1.00 36.41 306 GLU A CA 1
ATOM 2466 C C . GLU A 1 306 ? -6.204 18.074 -10.807 1.00 36.41 306 GLU A C 1
ATOM 2468 O O . GLU A 1 306 ? -5.400 18.185 -9.868 1.00 36.41 306 GLU A O 1
ATOM 2473 N N . TYR A 1 307 ? -6.229 16.980 -11.568 1.00 43.16 307 TYR A N 1
ATOM 2474 C CA . TYR A 1 307 ? -5.140 16.009 -11.539 1.00 43.16 307 TYR A CA 1
ATOM 2475 C C . TYR A 1 307 ? -3.924 16.644 -12.236 1.00 43.16 307 TYR A C 1
ATOM 2477 O O . TYR A 1 307 ? -3.562 16.267 -13.346 1.00 43.16 307 TYR A O 1
ATOM 2485 N N . PHE A 1 308 ? -3.351 17.679 -11.604 1.00 41.56 308 PHE A N 1
ATOM 2486 C CA . PHE A 1 308 ? -2.257 18.483 -12.134 1.00 41.56 308 PHE A CA 1
ATOM 2487 C C . PHE A 1 308 ? -1.082 17.548 -12.422 1.00 41.56 308 PHE A C 1
ATOM 2489 O O . PHE A 1 308 ? -0.405 17.084 -11.497 1.00 41.56 308 PHE A O 1
ATOM 2496 N N . GLY A 1 309 ? -0.887 17.254 -13.710 1.00 38.91 309 GLY A N 1
ATOM 2497 C CA . GLY A 1 309 ? 0.262 16.516 -14.213 1.00 38.91 309 GLY A CA 1
ATOM 2498 C C . GLY A 1 309 ? 1.567 17.208 -13.826 1.00 38.91 309 GLY A C 1
ATOM 2499 O O . GLY A 1 309 ? 1.586 18.360 -13.394 1.00 38.91 309 GLY A O 1
ATOM 2500 N N . GLU A 1 310 ? 2.677 16.496 -13.976 1.00 46.09 310 GLU A N 1
ATOM 2501 C CA . GLU A 1 310 ? 3.968 16.797 -13.336 1.00 46.09 310 GLU A CA 1
ATOM 2502 C C . GLU A 1 310 ? 4.740 17.995 -13.935 1.00 46.09 310 GLU A C 1
ATOM 2504 O O . GLU A 1 310 ? 5.959 18.113 -13.801 1.00 46.09 310 GLU A O 1
ATOM 2509 N N . ASN A 1 311 ? 4.019 18.919 -14.567 1.00 39.81 311 ASN A N 1
ATOM 2510 C CA . ASN A 1 311 ? 4.534 20.024 -15.369 1.00 39.81 311 ASN A CA 1
ATOM 2511 C C . ASN A 1 311 ? 5.368 21.046 -14.570 1.00 39.81 311 ASN A C 1
ATOM 2513 O O . ASN A 1 311 ? 6.156 21.768 -15.174 1.00 39.81 311 ASN A O 1
ATOM 2517 N N . GLU A 1 312 ? 5.268 21.081 -13.235 1.00 40.84 312 GLU A N 1
ATOM 2518 C CA . GLU A 1 312 ? 6.147 21.907 -12.384 1.00 40.84 312 GLU A CA 1
ATOM 2519 C C . GLU A 1 312 ? 7.596 21.384 -12.299 1.00 40.84 312 GLU A C 1
ATOM 2521 O O . GLU A 1 312 ? 8.487 22.157 -11.959 1.00 40.84 312 GLU A O 1
ATOM 2526 N N . TYR A 1 313 ? 7.873 20.114 -12.639 1.00 39.62 313 TYR A N 1
ATOM 2527 C CA . TYR A 1 313 ? 9.238 19.554 -12.601 1.00 39.62 313 TYR A CA 1
ATOM 2528 C C . TYR A 1 313 ? 9.875 19.313 -13.975 1.00 39.62 313 TYR A C 1
ATOM 2530 O O . TYR A 1 313 ? 11.101 19.282 -14.071 1.00 39.62 313 TYR A O 1
ATOM 2538 N N . VAL A 1 314 ? 9.087 19.189 -15.048 1.00 39.72 314 VAL A N 1
ATOM 2539 C CA . VAL A 1 314 ? 9.629 19.004 -16.412 1.00 39.72 314 VAL A CA 1
ATOM 2540 C C . VAL A 1 314 ? 10.301 20.285 -16.935 1.00 39.72 314 VAL A C 1
ATOM 2542 O O . VAL A 1 314 ? 11.281 20.214 -17.677 1.00 39.72 314 VAL A O 1
ATOM 2545 N N . ALA A 1 315 ? 9.833 21.461 -16.499 1.00 33.91 315 ALA A N 1
ATOM 2546 C CA . ALA A 1 315 ? 10.303 22.761 -16.981 1.00 33.91 315 ALA A CA 1
ATOM 2547 C C . ALA A 1 315 ? 11.792 23.067 -16.692 1.00 33.91 315 ALA A C 1
ATOM 2549 O O . ALA A 1 315 ? 12.408 23.817 -17.447 1.00 33.91 315 ALA A O 1
ATOM 2550 N N . GLU A 1 316 ? 12.400 22.483 -15.650 1.00 36.69 316 GLU A N 1
ATOM 2551 C CA . GLU A 1 316 ? 13.818 22.728 -15.314 1.00 36.69 316 GLU A CA 1
ATOM 2552 C C . GLU A 1 316 ? 14.814 21.941 -16.189 1.00 36.69 316 GLU A C 1
ATOM 2554 O O . GLU A 1 316 ? 15.981 22.322 -16.264 1.00 36.69 316 GLU A O 1
ATOM 2559 N N . ASN A 1 317 ? 14.390 20.861 -16.859 1.00 38.56 317 ASN A N 1
ATOM 2560 C CA . ASN A 1 317 ? 15.313 19.960 -17.568 1.00 38.56 317 ASN A CA 1
ATOM 2561 C C . ASN A 1 317 ? 15.456 20.247 -19.073 1.00 38.56 317 ASN A C 1
ATOM 2563 O O . ASN A 1 317 ? 16.413 19.781 -19.684 1.00 38.56 317 ASN A O 1
ATOM 2567 N N . VAL A 1 318 ? 14.563 21.043 -19.671 1.00 36.56 318 VAL A N 1
ATOM 2568 C CA . VAL A 1 318 ? 14.641 21.418 -21.101 1.00 36.56 318 VAL A CA 1
ATOM 2569 C C . VAL A 1 318 ? 15.642 22.565 -21.346 1.00 36.56 318 VAL A C 1
ATOM 2571 O O . VAL A 1 318 ? 16.106 22.763 -22.463 1.00 36.56 318 VAL A O 1
ATOM 2574 N N . SER A 1 319 ? 16.047 23.298 -20.302 1.00 32.06 319 SER A N 1
ATOM 2575 C CA . SER A 1 319 ? 16.973 24.442 -20.397 1.00 32.06 319 SER A CA 1
ATOM 2576 C C . SER A 1 319 ? 18.465 24.082 -20.299 1.00 32.06 319 SER A C 1
ATOM 2578 O O . SER A 1 319 ? 19.306 24.979 -20.292 1.00 32.06 319 SER A O 1
ATOM 2580 N N . ARG A 1 320 ? 18.817 22.789 -20.223 1.00 37.69 320 ARG A N 1
ATOM 2581 C CA . ARG A 1 320 ? 20.214 22.303 -20.154 1.00 37.69 320 ARG A CA 1
ATOM 2582 C C . ARG A 1 320 ? 20.673 21.511 -21.384 1.00 37.69 320 ARG A C 1
ATOM 2584 O O . ARG A 1 320 ? 21.703 20.845 -21.329 1.00 37.69 320 ARG A O 1
ATOM 2591 N N . SER A 1 321 ? 19.935 21.602 -22.489 1.00 36.84 321 SER A N 1
ATOM 2592 C CA . SER A 1 321 ? 20.315 21.030 -23.786 1.00 36.84 321 SER A CA 1
ATOM 2593 C C . SER A 1 321 ? 20.119 22.033 -24.932 1.00 36.84 321 SER A C 1
ATOM 2595 O O . SER A 1 321 ? 19.350 21.779 -25.861 1.00 36.84 321 SER A O 1
ATOM 2597 N N . MET A 1 322 ? 20.815 23.170 -24.840 1.00 32.78 322 MET A N 1
ATOM 2598 C CA . MET A 1 322 ? 21.166 24.068 -25.950 1.00 32.78 322 MET A CA 1
ATOM 2599 C C . MET A 1 322 ? 22.597 24.566 -25.748 1.00 32.78 322 MET A C 1
ATOM 2601 O O . MET A 1 322 ? 22.934 24.849 -24.576 1.00 32.78 322 MET A O 1
#

pLDDT: mean 81.42, std 24.02, range [22.31, 98.69]

Organism: Vitrella brassicaformis (strain CCMP3155) (NCBI:txid1169540)